Protein AF-A0A4S3LD98-F1 (afdb_monomer_lite)

Structure (mmCIF, N/CA/C/O backbone):
data_AF-A0A4S3LD98-F1
#
_entry.id   AF-A0A4S3LD98-F1
#
loop_
_atom_site.group_PDB
_atom_site.id
_atom_site.type_symbol
_atom_site.label_atom_id
_atom_site.label_alt_id
_atom_site.label_comp_id
_atom_site.label_asym_id
_atom_site.label_entity_id
_atom_site.label_seq_id
_atom_site.pdbx_PDB_ins_code
_atom_site.Cartn_x
_atom_site.Cartn_y
_atom_site.Cartn_z
_atom_site.occupancy
_atom_site.B_iso_or_equiv
_atom_site.auth_seq_id
_atom_site.auth_comp_id
_atom_site.auth_asym_id
_atom_site.auth_atom_id
_atom_site.pdbx_PDB_model_num
ATOM 1 N N . GLY A 1 1 ? -4.530 3.570 10.941 1.00 90.25 1 GLY A N 1
ATOM 2 C CA . GLY A 1 1 ? -4.793 5.016 10.978 1.00 90.25 1 GLY A CA 1
ATOM 3 C C . GLY A 1 1 ? -6.114 5.319 10.323 1.00 90.25 1 GLY A C 1
ATOM 4 O O . GLY A 1 1 ? -7.082 5.523 11.035 1.00 90.25 1 GLY A O 1
ATOM 5 N N . TYR A 1 2 ? -6.161 5.293 8.990 1.00 95.19 2 TYR A N 1
ATOM 6 C CA . TYR A 1 2 ? -7.344 5.685 8.207 1.00 95.19 2 TYR A CA 1
ATOM 7 C C . TYR A 1 2 ? -8.435 4.619 8.085 1.00 95.19 2 TYR A C 1
ATOM 9 O O . TYR A 1 2 ? -9.597 4.961 7.889 1.00 95.19 2 TYR A O 1
ATOM 17 N N . ILE A 1 3 ? -8.053 3.346 8.164 1.00 96.31 3 ILE A N 1
ATOM 18 C CA . ILE A 1 3 ? -8.939 2.179 8.166 1.00 96.31 3 ILE A CA 1
ATOM 19 C C . ILE A 1 3 ? -8.470 1.190 9.237 1.00 96.31 3 ILE A C 1
ATOM 21 O O . ILE A 1 3 ? -7.308 1.238 9.666 1.00 96.31 3 ILE A O 1
ATOM 25 N N . THR A 1 4 ? -9.391 0.337 9.680 1.00 96.69 4 THR A N 1
ATOM 26 C CA . THR A 1 4 ? -9.155 -0.715 10.684 1.00 96.69 4 THR A CA 1
ATOM 27 C C . THR A 1 4 ? -8.340 -1.866 10.099 1.00 96.69 4 THR A C 1
ATOM 29 O O . THR A 1 4 ? -8.316 -2.051 8.879 1.00 96.69 4 THR A O 1
ATOM 32 N N . GLN A 1 5 ? -7.705 -2.688 10.942 1.00 95.56 5 GLN A N 1
ATOM 33 C CA . GLN A 1 5 ? -7.042 -3.903 10.443 1.00 95.56 5 GLN A CA 1
ATOM 34 C C . GLN A 1 5 ? -8.057 -4.823 9.758 1.00 95.56 5 GLN A C 1
ATOM 36 O O . GLN A 1 5 ? -7.774 -5.370 8.697 1.00 95.56 5 GLN A O 1
ATOM 41 N N . GLY A 1 6 ? -9.261 -4.950 10.328 1.00 95.94 6 GLY A N 1
ATOM 42 C CA . GLY A 1 6 ? -10.341 -5.735 9.723 1.00 95.94 6 GLY A CA 1
ATOM 43 C C . GLY A 1 6 ? -10.703 -5.267 8.309 1.00 95.94 6 GLY A C 1
ATOM 44 O O . GLY A 1 6 ? -10.864 -6.092 7.414 1.00 95.94 6 GLY A O 1
ATOM 45 N N . GLU A 1 7 ? -10.774 -3.953 8.086 1.00 97.00 7 GLU A N 1
ATOM 46 C CA . GLU A 1 7 ? -11.056 -3.387 6.764 1.00 97.00 7 GLU A CA 1
ATOM 47 C C . GLU A 1 7 ? -9.901 -3.595 5.775 1.00 97.00 7 GLU A C 1
ATOM 49 O O . GLU A 1 7 ? -10.157 -3.886 4.607 1.00 97.00 7 GLU A O 1
ATOM 54 N N . VAL A 1 8 ? -8.641 -3.514 6.225 1.00 97.75 8 VAL A N 1
ATOM 55 C CA . VAL A 1 8 ? -7.484 -3.866 5.381 1.00 97.75 8 VAL A CA 1
ATOM 56 C C . VAL A 1 8 ? -7.563 -5.326 4.952 1.00 97.75 8 VAL A C 1
ATOM 58 O O . VAL A 1 8 ? -7.474 -5.605 3.762 1.00 97.75 8 VAL A O 1
ATOM 61 N N . LEU A 1 9 ? -7.775 -6.253 5.892 1.00 98.38 9 LEU A N 1
ATOM 62 C CA . LEU A 1 9 ? -7.865 -7.682 5.583 1.00 98.38 9 LEU A CA 1
ATOM 63 C C . LEU A 1 9 ? -8.992 -7.966 4.581 1.00 98.38 9 LEU A C 1
ATOM 65 O O . LEU A 1 9 ? -8.778 -8.699 3.617 1.00 98.38 9 LEU A O 1
ATOM 69 N N . LEU A 1 10 ? -10.159 -7.338 4.751 1.00 98.31 10 LEU A N 1
ATOM 70 C CA . LEU A 1 10 ? -11.283 -7.475 3.824 1.00 98.31 10 LEU A CA 1
ATOM 71 C C . LEU A 1 10 ? -10.948 -6.949 2.421 1.00 98.31 10 LEU A C 1
ATOM 73 O O . LEU A 1 10 ? -11.131 -7.669 1.441 1.00 98.31 10 LEU A O 1
ATOM 77 N N . ARG A 1 11 ? -10.447 -5.711 2.314 1.00 98.44 11 ARG A N 1
ATOM 78 C CA . ARG A 1 11 ? -10.126 -5.084 1.020 1.00 98.44 11 ARG A CA 1
ATOM 79 C C . ARG A 1 11 ? -9.014 -5.840 0.290 1.00 98.44 11 ARG A C 1
ATOM 81 O O . ARG A 1 11 ? -9.109 -6.046 -0.920 1.00 98.44 11 ARG A O 1
ATOM 88 N N . THR A 1 12 ? -7.988 -6.288 1.014 1.00 98.56 12 THR A N 1
ATOM 89 C CA . THR A 1 12 ? -6.903 -7.101 0.451 1.00 98.56 12 THR A CA 1
ATOM 90 C C . THR A 1 12 ? -7.433 -8.442 -0.042 1.00 98.56 12 THR A C 1
ATOM 92 O O . THR A 1 12 ? -7.143 -8.803 -1.177 1.00 98.56 12 THR A O 1
ATOM 95 N N . SER A 1 13 ? -8.276 -9.130 0.738 1.00 98.62 13 SER A N 1
ATOM 96 C CA . SER A 1 13 ? -8.907 -10.391 0.307 1.00 98.62 13 SER A CA 1
ATOM 97 C C . SER A 1 13 ? -9.686 -10.206 -0.997 1.00 98.62 13 SER A C 1
ATOM 99 O O . SER A 1 13 ? -9.439 -10.911 -1.965 1.00 98.62 13 SER A O 1
ATOM 101 N N . GLN A 1 14 ? -10.544 -9.184 -1.073 1.00 98.38 14 GLN A N 1
ATOM 102 C CA . GLN A 1 14 ? -11.332 -8.881 -2.277 1.00 98.38 14 GLN A CA 1
ATOM 103 C C . GLN A 1 14 ? -10.463 -8.536 -3.496 1.00 98.38 14 GLN A C 1
ATOM 105 O O . GLN A 1 14 ? -10.807 -8.865 -4.635 1.00 98.38 14 GLN A O 1
ATOM 110 N N . THR A 1 15 ? -9.332 -7.866 -3.262 1.00 97.75 15 THR A N 1
ATOM 111 C CA . THR A 1 15 ? -8.362 -7.546 -4.314 1.00 97.75 15 THR A CA 1
ATOM 112 C C . THR A 1 15 ? -7.714 -8.822 -4.837 1.00 97.75 15 THR A C 1
ATOM 114 O O . THR A 1 15 ? -7.727 -9.059 -6.043 1.00 97.75 15 THR A O 1
ATOM 117 N N . LEU A 1 16 ? -7.217 -9.680 -3.943 1.00 98.44 16 LEU A N 1
ATOM 118 C CA . LEU A 1 16 ? -6.620 -10.957 -4.323 1.00 98.44 16 LEU A CA 1
ATOM 119 C C . LEU A 1 16 ? -7.643 -11.887 -4.992 1.00 98.44 16 LEU A C 1
ATOM 121 O O . LEU A 1 16 ? -7.298 -12.553 -5.956 1.00 98.44 16 LEU A O 1
ATOM 125 N N . ASP A 1 17 ? -8.915 -11.873 -4.577 1.00 98.25 17 ASP A N 1
ATOM 126 C CA . ASP A 1 17 ? -9.979 -12.669 -5.214 1.00 98.25 17 ASP A CA 1
ATOM 127 C C . ASP A 1 17 ? -10.217 -12.260 -6.673 1.00 98.25 17 ASP A C 1
ATOM 129 O O . ASP A 1 17 ? -10.725 -13.045 -7.477 1.00 98.25 17 ASP A O 1
ATOM 133 N N . THR A 1 18 ? -9.912 -11.006 -7.007 1.00 97.25 18 THR A N 1
ATOM 134 C CA . THR A 1 18 ? -9.951 -10.512 -8.384 1.00 97.25 18 THR A CA 1
ATOM 135 C C . THR A 1 18 ? -8.686 -10.920 -9.123 1.00 97.25 18 THR A C 1
ATOM 137 O O . THR A 1 18 ? -8.788 -11.444 -10.228 1.00 97.25 18 THR A O 1
ATOM 140 N N . LEU A 1 19 ? -7.515 -10.746 -8.502 1.00 97.00 19 LEU A N 1
ATOM 141 C CA . LEU A 1 19 ? -6.235 -11.141 -9.086 1.00 97.00 19 LEU A CA 1
ATOM 142 C C . LEU A 1 19 ? -6.201 -12.632 -9.422 1.00 97.00 19 LEU A C 1
ATOM 144 O O . LEU A 1 19 ? -5.835 -12.974 -10.535 1.00 97.00 19 LEU A O 1
ATOM 148 N N . ASP A 1 20 ? -6.686 -13.508 -8.543 1.00 97.00 20 ASP A N 1
ATOM 149 C CA . ASP A 1 20 ? -6.739 -14.961 -8.768 1.00 97.00 20 ASP A CA 1
ATOM 150 C C . ASP A 1 20 ? -7.522 -15.359 -10.033 1.00 97.00 20 ASP A C 1
ATOM 152 O O . ASP A 1 20 ? -7.337 -16.455 -10.562 1.00 97.00 20 ASP A O 1
ATOM 156 N N . LYS A 1 21 ? -8.411 -14.484 -10.521 1.00 97.44 21 LYS A N 1
ATOM 157 C CA . LYS A 1 21 ? -9.221 -14.707 -11.728 1.00 97.44 21 LYS A CA 1
ATOM 158 C C . LYS A 1 21 ? -8.572 -14.161 -12.996 1.00 97.44 21 LYS A C 1
ATOM 160 O O . LYS A 1 21 ? -9.006 -14.535 -14.083 1.00 97.44 21 LYS A O 1
ATOM 165 N N . LEU A 1 22 ? -7.592 -13.265 -12.879 1.00 97.88 22 LEU A N 1
ATOM 166 C CA . LEU A 1 22 ? -6.929 -12.670 -14.036 1.00 97.88 22 LEU A CA 1
ATOM 167 C C . LEU A 1 22 ? -6.041 -13.706 -14.728 1.00 97.88 22 LEU A C 1
ATOM 169 O O . LEU A 1 22 ? -5.362 -14.513 -14.089 1.00 97.88 22 LEU A O 1
ATOM 173 N N . GLU A 1 23 ? -6.014 -13.672 -16.059 1.00 97.62 23 GLU A N 1
ATOM 174 C CA . GLU A 1 23 ? -5.035 -14.444 -16.826 1.00 97.62 23 GLU A CA 1
ATOM 175 C C . GLU A 1 23 ? -3.634 -13.874 -16.577 1.00 97.62 23 GLU A C 1
ATOM 177 O O . GLU A 1 23 ? -3.428 -12.665 -16.679 1.00 97.62 23 GLU A O 1
ATOM 182 N N . HIS A 1 24 ? -2.672 -14.747 -16.280 1.00 97.12 24 HIS A N 1
ATOM 183 C CA . HIS A 1 24 ? -1.272 -14.386 -16.063 1.00 97.12 24 HIS A CA 1
ATOM 184 C C . HIS A 1 24 ? -0.374 -15.056 -17.098 1.00 97.12 24 HIS A C 1
ATOM 186 O O . HIS A 1 24 ? -0.621 -16.185 -17.528 1.00 97.12 24 HIS A O 1
ATOM 192 N N . TYR A 1 25 ? 0.753 -14.421 -17.405 1.00 97.69 25 TYR A N 1
ATOM 193 C CA . TYR A 1 25 ? 1.816 -15.019 -18.205 1.00 97.69 25 TYR A CA 1
ATOM 194 C C . TYR A 1 25 ? 3.074 -15.194 -17.360 1.00 97.69 25 TYR A C 1
ATOM 196 O O . TYR A 1 25 ? 3.741 -14.227 -17.006 1.00 97.69 25 TYR A O 1
ATOM 204 N N . ARG A 1 26 ? 3.418 -16.447 -17.035 1.00 97.31 26 ARG A N 1
ATOM 205 C CA . ARG A 1 26 ? 4.580 -16.782 -16.185 1.00 97.31 26 ARG A CA 1
ATOM 206 C C . ARG A 1 26 ? 4.593 -16.029 -14.840 1.00 97.31 26 ARG A C 1
ATOM 208 O O . ARG A 1 26 ? 5.638 -15.563 -14.391 1.00 97.31 26 ARG A O 1
ATOM 215 N N . GLY A 1 27 ? 3.416 -15.883 -14.234 1.00 97.06 27 GLY A N 1
ATOM 216 C CA . GLY A 1 27 ? 3.205 -15.127 -12.995 1.00 97.06 27 GLY A CA 1
ATOM 217 C C . GLY A 1 27 ? 3.026 -13.617 -13.191 1.00 97.06 27 GLY A C 1
ATOM 218 O O . GLY A 1 27 ? 2.557 -12.953 -12.280 1.00 97.06 27 GLY A O 1
ATOM 219 N N . HIS A 1 28 ? 3.326 -13.061 -14.368 1.00 98.38 28 HIS A N 1
ATOM 220 C CA . HIS A 1 28 ? 3.127 -11.638 -14.641 1.00 98.38 28 HIS A CA 1
ATOM 221 C C . HIS A 1 28 ? 1.672 -11.321 -14.987 1.00 98.38 28 HIS A C 1
ATOM 223 O O . HIS A 1 28 ? 1.028 -12.069 -15.730 1.00 98.38 28 HIS A O 1
ATOM 229 N N . LEU A 1 29 ? 1.203 -10.165 -14.520 1.00 97.75 29 LEU A N 1
ATOM 230 C CA . LEU A 1 29 ? 0.009 -9.519 -15.051 1.00 97.75 29 LEU A CA 1
ATOM 231 C C . LEU A 1 29 ? 0.313 -8.869 -16.405 1.00 97.75 29 LEU A C 1
ATOM 233 O O . LEU A 1 29 ? 1.425 -8.397 -16.656 1.00 97.75 29 LEU A O 1
ATOM 237 N N . TYR A 1 30 ? -0.700 -8.812 -17.263 1.00 98.06 30 TYR A N 1
ATOM 238 C CA . TYR A 1 30 ? -0.694 -7.940 -18.428 1.00 98.06 30 TYR A CA 1
ATOM 239 C C . TYR A 1 30 ? -0.922 -6.488 -18.004 1.00 98.06 30 TYR A C 1
ATOM 241 O O . TYR A 1 30 ? -1.541 -6.212 -16.978 1.00 98.06 30 TYR A O 1
ATOM 249 N N . ASN A 1 31 ? -0.475 -5.541 -18.824 1.00 95.50 31 ASN A N 1
ATOM 250 C CA . ASN A 1 31 ? -0.635 -4.121 -18.518 1.00 95.50 31 ASN A CA 1
ATOM 251 C C . ASN A 1 31 ? -2.104 -3.674 -18.442 1.00 95.50 31 ASN A C 1
ATOM 253 O O . ASN A 1 31 ? -2.405 -2.712 -17.734 1.00 95.50 31 ASN A O 1
ATOM 257 N N . TRP A 1 32 ? -3.020 -4.351 -19.147 1.00 96.31 32 TRP A N 1
ATOM 258 C CA . TRP A 1 32 ? -4.422 -3.940 -19.214 1.00 96.31 32 TRP A CA 1
ATOM 259 C C . TRP A 1 32 ? -5.397 -5.119 -19.264 1.00 96.31 32 TRP A C 1
ATOM 261 O O . TRP A 1 32 ? -5.201 -6.078 -20.011 1.00 96.31 32 TRP A O 1
ATOM 271 N N . TYR A 1 33 ? -6.494 -4.974 -18.521 1.00 97.25 33 TYR A N 1
ATOM 272 C CA . TYR A 1 33 ? -7.633 -5.892 -18.476 1.00 97.25 33 TYR A CA 1
ATOM 273 C C . TYR A 1 33 ? -8.942 -5.094 -18.557 1.00 97.25 33 TYR A C 1
ATOM 275 O O . TYR A 1 33 ? -9.004 -3.957 -18.078 1.00 97.25 33 TYR A O 1
ATOM 283 N N . ASP A 1 34 ? -10.003 -5.677 -19.120 1.00 96.81 34 ASP A N 1
ATOM 284 C CA . ASP A 1 34 ? -11.356 -5.126 -18.967 1.00 96.81 34 ASP A CA 1
ATOM 285 C C . ASP A 1 34 ? -11.809 -5.292 -17.508 1.00 96.81 34 ASP A C 1
ATOM 287 O O . ASP A 1 34 ? -11.779 -6.385 -16.944 1.00 96.81 34 ASP A O 1
ATOM 291 N N . THR A 1 35 ? -12.249 -4.207 -16.872 1.00 94.00 35 THR A N 1
ATOM 292 C CA . THR A 1 35 ? -12.570 -4.197 -15.434 1.00 94.00 35 THR A CA 1
ATOM 293 C C . THR A 1 35 ? -13.861 -4.934 -15.071 1.00 94.00 35 THR A C 1
ATOM 295 O O . THR A 1 35 ? -14.150 -5.102 -13.886 1.00 94.00 35 THR A O 1
ATOM 298 N N . ARG A 1 36 ? -14.656 -5.367 -16.057 1.00 94.62 36 ARG A N 1
ATOM 299 C CA . ARG A 1 36 ? -15.901 -6.121 -15.854 1.00 94.62 36 ARG A CA 1
ATOM 300 C C . ARG A 1 36 ? -15.740 -7.583 -16.237 1.00 94.62 36 ARG A C 1
ATOM 302 O O . ARG A 1 36 ? -16.207 -8.441 -15.494 1.00 94.62 36 ARG A O 1
ATOM 309 N N . THR A 1 37 ? -15.130 -7.864 -17.389 1.00 96.75 37 THR A N 1
ATOM 310 C CA . THR A 1 37 ? -14.945 -9.245 -17.867 1.00 96.75 37 THR A CA 1
ATOM 311 C C . THR A 1 37 ? -13.676 -9.887 -17.325 1.00 96.75 37 THR A C 1
ATOM 313 O O . THR A 1 37 ? -13.600 -11.111 -17.303 1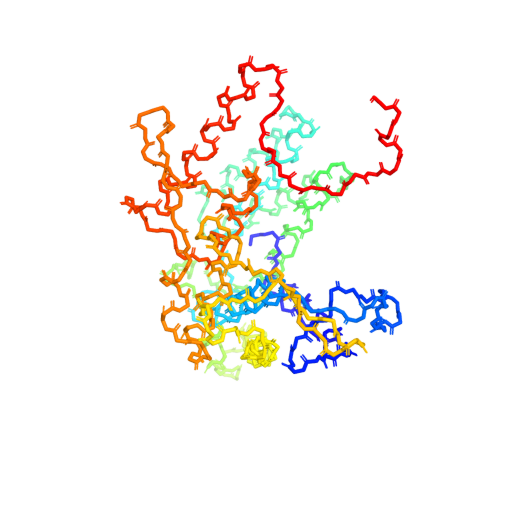.00 96.75 37 THR A O 1
ATOM 316 N N . LEU A 1 38 ? -12.721 -9.081 -16.843 1.00 97.62 38 LEU A N 1
ATOM 317 C CA . LEU A 1 38 ? -11.395 -9.509 -16.387 1.00 97.62 38 LEU A CA 1
ATOM 318 C C . LEU A 1 38 ? -10.524 -10.109 -17.507 1.00 97.62 38 LEU A C 1
ATOM 320 O O . LEU A 1 38 ? -9.479 -10.696 -17.236 1.00 97.62 38 LEU A O 1
ATOM 324 N N . GLU A 1 39 ? -10.928 -9.940 -18.768 1.00 97.88 39 GLU A N 1
ATOM 325 C CA . GLU A 1 39 ? -10.177 -10.422 -19.926 1.00 97.88 39 GLU A CA 1
ATOM 326 C C . GLU A 1 39 ? -9.003 -9.482 -20.250 1.00 97.88 39 GLU A C 1
ATOM 328 O O . GLU A 1 39 ? -9.163 -8.256 -20.179 1.00 97.88 39 GLU A O 1
ATOM 333 N N . PRO A 1 40 ? -7.830 -10.017 -20.640 1.00 97.56 40 PRO A N 1
ATOM 334 C CA . PRO A 1 40 ? -6.714 -9.201 -21.106 1.00 97.56 40 PRO A CA 1
ATOM 335 C C . PRO A 1 40 ? -7.082 -8.376 -22.340 1.00 97.56 40 PRO A C 1
ATOM 337 O O . PRO A 1 40 ? -7.695 -8.883 -23.283 1.00 97.56 40 PRO A O 1
ATOM 340 N N . LEU A 1 41 ? -6.651 -7.115 -22.376 1.00 96.56 41 LEU A N 1
ATOM 341 C CA . LEU A 1 41 ? -6.796 -6.278 -23.567 1.00 96.56 41 LEU A CA 1
ATOM 342 C C . LEU A 1 41 ? -5.618 -6.483 -24.523 1.00 96.56 41 LEU A C 1
ATOM 344 O O . LEU A 1 41 ? -4.481 -6.696 -24.104 1.00 96.56 41 LEU A O 1
ATOM 348 N N . ASN A 1 42 ? -5.894 -6.388 -25.825 1.00 93.62 42 ASN A N 1
ATOM 349 C CA . ASN A 1 42 ? -4.863 -6.484 -26.854 1.00 93.62 42 ASN A CA 1
ATOM 350 C C . ASN A 1 42 ? -4.159 -5.130 -27.080 1.00 93.62 42 ASN A C 1
ATOM 352 O O . ASN A 1 42 ? -4.839 -4.101 -27.135 1.00 93.62 42 ASN A O 1
ATOM 356 N N . PRO A 1 43 ? -2.832 -5.123 -27.312 1.00 93.75 43 PRO A N 1
ATOM 357 C CA . PRO A 1 43 ? -1.944 -6.288 -27.273 1.00 93.75 43 PRO A CA 1
ATOM 358 C C . PRO A 1 43 ? -1.679 -6.761 -25.836 1.00 93.75 43 PRO A C 1
ATOM 360 O O . PRO A 1 43 ? -1.474 -5.942 -24.939 1.00 93.75 43 PRO A O 1
ATOM 363 N N . ARG A 1 44 ? -1.603 -8.082 -25.635 1.00 97.19 44 ARG A N 1
ATOM 364 C CA . ARG A 1 44 ? -1.197 -8.666 -24.351 1.00 97.19 44 ARG A CA 1
ATOM 365 C C . ARG A 1 44 ? 0.276 -8.366 -24.112 1.00 97.19 44 ARG A C 1
ATOM 367 O O . ARG A 1 44 ? 1.164 -8.973 -24.716 1.00 97.19 44 ARG A O 1
ATOM 374 N N . TYR A 1 45 ? 0.530 -7.395 -23.249 1.00 98.00 45 TYR A N 1
ATOM 375 C CA . TYR A 1 45 ? 1.852 -6.827 -23.020 1.00 98.00 45 TYR A CA 1
ATOM 376 C C . TYR A 1 45 ? 2.238 -6.917 -21.546 1.00 98.00 45 TYR A C 1
ATOM 378 O O . TYR A 1 45 ? 1.393 -6.720 -20.676 1.00 98.00 45 TYR A O 1
ATOM 386 N N . ILE A 1 46 ? 3.511 -7.211 -21.287 1.00 98.25 46 ILE A N 1
ATOM 387 C CA . ILE A 1 46 ? 4.101 -7.276 -19.948 1.00 98.25 46 ILE A CA 1
ATOM 388 C C . ILE A 1 46 ? 5.178 -6.208 -19.840 1.00 98.25 46 ILE A C 1
ATOM 390 O O . ILE A 1 46 ? 6.145 -6.237 -20.599 1.00 98.25 46 ILE A O 1
ATOM 394 N N . SER A 1 47 ? 5.048 -5.324 -18.858 1.00 97.75 47 SER A N 1
ATOM 395 C CA . SER A 1 47 ? 6.071 -4.349 -18.481 1.00 97.75 47 SER A CA 1
ATOM 396 C C . SER A 1 47 ? 6.991 -4.893 -17.384 1.00 97.75 47 SER A C 1
ATOM 398 O O . SER A 1 47 ? 6.531 -5.393 -16.350 1.00 97.75 47 SER A O 1
ATOM 400 N N . SER A 1 48 ? 8.308 -4.758 -17.579 1.00 97.81 48 SER A N 1
ATOM 401 C CA . SER A 1 48 ? 9.315 -5.119 -16.568 1.00 97.81 48 SER A CA 1
ATOM 402 C C . SER A 1 48 ? 9.190 -4.269 -15.299 1.00 97.81 48 SER A C 1
ATOM 404 O O . SER A 1 48 ? 9.419 -4.755 -14.187 1.00 97.81 48 SER A O 1
ATOM 406 N N . VAL A 1 49 ? 8.828 -2.996 -15.458 1.00 96.50 49 VAL A N 1
ATOM 407 C CA . VAL A 1 49 ? 8.652 -2.058 -14.347 1.00 96.50 49 VAL A CA 1
ATOM 408 C C . VAL A 1 49 ? 7.369 -2.354 -13.602 1.00 96.50 49 VAL A C 1
ATOM 410 O O . VAL A 1 49 ? 7.426 -2.501 -12.386 1.00 96.50 49 VAL A O 1
ATOM 413 N N . ASP A 1 50 ? 6.243 -2.491 -14.303 1.00 96.75 50 ASP A N 1
ATOM 414 C CA . ASP A 1 50 ? 4.945 -2.685 -13.646 1.00 96.75 50 ASP A CA 1
ATOM 415 C C . ASP A 1 50 ? 4.953 -3.988 -12.849 1.00 96.75 50 ASP A C 1
ATOM 417 O O . ASP A 1 50 ? 4.561 -4.012 -11.684 1.00 96.75 50 ASP A O 1
ATOM 421 N N . SER A 1 51 ? 5.528 -5.044 -13.431 1.00 97.88 51 SER A N 1
ATOM 422 C CA . SER A 1 51 ? 5.706 -6.333 -12.761 1.00 97.88 51 SER A CA 1
ATOM 423 C C . SER A 1 51 ? 6.582 -6.224 -11.513 1.00 97.88 51 SER A C 1
ATOM 425 O O . SER A 1 51 ? 6.227 -6.733 -10.453 1.00 97.88 51 SER A O 1
ATOM 427 N N . GLY A 1 52 ? 7.741 -5.562 -11.610 1.00 97.25 52 GLY A N 1
ATOM 428 C CA . GLY A 1 52 ? 8.648 -5.429 -10.465 1.00 97.25 52 GLY A CA 1
ATOM 429 C C . GLY A 1 52 ? 8.099 -4.516 -9.373 1.00 97.25 52 GLY A C 1
ATOM 430 O O . GLY A 1 52 ? 8.287 -4.790 -8.188 1.00 97.25 52 GLY A O 1
ATOM 431 N N . ASN A 1 53 ? 7.386 -3.463 -9.769 1.00 96.94 53 ASN A N 1
ATOM 432 C CA . ASN A 1 53 ? 6.698 -2.554 -8.869 1.00 96.94 53 ASN A CA 1
ATOM 433 C C . ASN A 1 53 ? 5.595 -3.284 -8.098 1.00 96.94 53 ASN A C 1
ATOM 435 O O . ASN A 1 53 ? 5.556 -3.231 -6.867 1.00 96.94 53 ASN A O 1
ATOM 439 N N . PHE A 1 54 ? 4.760 -4.035 -8.813 1.00 97.62 54 PHE A N 1
ATOM 440 C CA . PHE A 1 54 ? 3.702 -4.836 -8.221 1.00 97.62 54 PHE A CA 1
ATOM 441 C C . PHE A 1 54 ? 4.262 -5.904 -7.272 1.00 97.62 54 PHE A C 1
ATOM 443 O O . PHE A 1 54 ? 3.884 -5.923 -6.102 1.00 97.62 54 PHE A O 1
ATOM 450 N N . ALA A 1 55 ? 5.246 -6.702 -7.705 1.00 97.81 55 ALA A N 1
ATOM 451 C CA . ALA A 1 55 ? 5.893 -7.700 -6.851 1.00 97.81 55 ALA A CA 1
ATOM 452 C C . ALA A 1 55 ? 6.511 -7.078 -5.584 1.00 97.81 55 ALA A C 1
ATOM 454 O O . ALA A 1 55 ? 6.318 -7.595 -4.484 1.00 97.81 55 ALA A O 1
ATOM 455 N N . GLY A 1 56 ? 7.201 -5.937 -5.710 1.00 97.25 56 GLY A N 1
ATOM 456 C CA . GLY A 1 56 ? 7.763 -5.213 -4.568 1.00 97.25 56 GLY A CA 1
ATOM 457 C C . GLY A 1 56 ? 6.702 -4.816 -3.538 1.00 97.25 56 GLY A C 1
ATOM 458 O O . GLY A 1 56 ? 6.869 -5.085 -2.350 1.00 97.25 56 GLY A O 1
ATOM 459 N N . HIS A 1 57 ? 5.580 -4.249 -3.987 1.00 97.94 57 HIS A N 1
ATOM 460 C CA . HIS A 1 57 ? 4.491 -3.838 -3.098 1.00 97.94 57 HIS A CA 1
ATOM 461 C C . HIS A 1 57 ? 3.753 -5.022 -2.461 1.00 97.94 57 HIS A C 1
ATOM 463 O O . HIS A 1 57 ? 3.397 -4.940 -1.285 1.00 97.94 57 HIS A O 1
ATOM 469 N N . LEU A 1 58 ? 3.563 -6.133 -3.183 1.00 98.31 58 LEU A N 1
ATOM 470 C CA . LEU A 1 58 ? 2.984 -7.358 -2.618 1.00 98.31 58 LEU A CA 1
ATOM 471 C C . LEU A 1 58 ? 3.852 -7.916 -1.481 1.00 98.31 58 LEU A C 1
ATOM 473 O O . LEU A 1 58 ? 3.332 -8.247 -0.416 1.00 98.31 58 LEU A O 1
ATOM 477 N N . LEU A 1 59 ? 5.177 -7.948 -1.666 1.00 97.62 59 LEU A N 1
ATOM 478 C CA . LEU A 1 59 ? 6.126 -8.388 -0.637 1.00 97.62 59 LEU A CA 1
ATOM 479 C C . LEU A 1 59 ? 6.140 -7.446 0.578 1.00 97.62 59 LEU A C 1
ATOM 481 O O . LEU A 1 59 ? 6.180 -7.907 1.724 1.00 97.62 59 LEU A O 1
ATOM 485 N N . THR A 1 60 ? 6.066 -6.130 0.354 1.00 97.25 60 THR A N 1
ATOM 486 C CA . THR A 1 60 ? 5.945 -5.140 1.435 1.00 97.25 60 THR A CA 1
ATOM 487 C C . THR A 1 60 ? 4.643 -5.321 2.214 1.00 97.25 60 THR A C 1
ATOM 489 O O . THR A 1 60 ? 4.673 -5.329 3.446 1.00 97.25 60 THR A O 1
ATOM 492 N N . LEU A 1 61 ? 3.513 -5.516 1.527 1.00 98.12 61 LEU A N 1
ATOM 493 C CA . LEU A 1 61 ? 2.222 -5.762 2.170 1.00 98.12 61 LEU A CA 1
ATOM 494 C C . LEU A 1 61 ? 2.239 -7.068 2.972 1.00 98.12 61 LEU A C 1
ATOM 496 O O . LEU A 1 61 ? 1.849 -7.057 4.137 1.00 98.12 61 LEU A O 1
ATOM 500 N N . SER A 1 62 ? 2.752 -8.154 2.388 1.00 98.44 62 SER A N 1
ATOM 501 C CA . SER A 1 62 ? 2.923 -9.459 3.044 1.00 98.44 62 SER A CA 1
ATOM 502 C C . SER A 1 62 ? 3.718 -9.318 4.348 1.00 98.44 62 SER A C 1
ATOM 504 O O . SER A 1 62 ? 3.254 -9.707 5.420 1.00 98.44 62 SER A O 1
ATOM 506 N N . THR A 1 63 ? 4.850 -8.607 4.301 1.00 97.06 63 THR A N 1
ATOM 507 C CA . THR A 1 63 ? 5.669 -8.311 5.489 1.00 97.06 63 THR A CA 1
ATOM 508 C C . THR A 1 63 ? 4.922 -7.448 6.515 1.00 97.06 63 THR A C 1
ATOM 510 O O . THR A 1 63 ? 5.030 -7.675 7.719 1.00 97.06 63 THR A O 1
ATOM 513 N N . GLY A 1 64 ? 4.142 -6.458 6.075 1.00 96.88 64 GLY A N 1
ATOM 514 C CA . GLY A 1 64 ? 3.326 -5.630 6.967 1.00 96.88 64 GLY A CA 1
ATOM 515 C C . GLY A 1 64 ? 2.268 -6.442 7.720 1.00 96.88 64 GLY A C 1
ATOM 516 O O . GLY A 1 64 ? 2.140 -6.305 8.938 1.00 96.88 64 GLY A O 1
ATOM 517 N N . LEU A 1 65 ? 1.563 -7.331 7.013 1.00 98.06 65 LEU A N 1
ATOM 518 C CA . LEU A 1 65 ? 0.594 -8.256 7.603 1.00 98.06 65 LEU A CA 1
ATOM 519 C C . LEU A 1 65 ? 1.271 -9.234 8.576 1.00 98.06 65 LEU A C 1
ATOM 521 O O . LEU A 1 65 ? 0.717 -9.520 9.640 1.00 98.06 65 LEU A O 1
ATOM 525 N N . HIS A 1 66 ? 2.497 -9.672 8.271 1.00 97.81 66 HIS A N 1
ATOM 526 C CA . HIS A 1 66 ? 3.286 -10.519 9.161 1.00 97.81 66 HIS A CA 1
ATOM 527 C C . HIS A 1 66 ? 3.480 -9.899 10.547 1.00 97.81 66 HIS A C 1
ATOM 529 O O . HIS A 1 66 ? 3.249 -10.541 11.577 1.00 97.81 66 HIS A O 1
ATOM 535 N N . LEU A 1 67 ? 3.888 -8.629 10.572 1.00 97.00 67 LEU A N 1
ATOM 536 C CA . LEU A 1 67 ? 4.215 -7.903 11.797 1.00 97.00 67 LEU A CA 1
ATOM 537 C C . LEU A 1 67 ? 2.992 -7.685 12.700 1.00 97.00 67 LEU A C 1
ATOM 539 O O . LEU A 1 67 ? 3.139 -7.627 13.924 1.00 97.00 67 LEU A O 1
ATOM 543 N N . TRP A 1 68 ? 1.779 -7.636 12.142 1.00 96.44 68 TRP A N 1
ATOM 544 C CA . TRP A 1 68 ? 0.544 -7.473 12.922 1.00 96.44 68 TRP A CA 1
ATOM 545 C C . TRP A 1 68 ? 0.260 -8.614 13.894 1.00 96.44 68 TRP A C 1
ATOM 547 O O . TRP A 1 68 ? -0.467 -8.418 14.864 1.00 96.44 68 TRP A O 1
ATOM 557 N N . ARG A 1 69 ? 0.851 -9.797 13.692 1.00 97.75 69 ARG A N 1
ATOM 558 C CA . ARG A 1 69 ? 0.679 -10.926 14.617 1.00 97.75 69 ARG A CA 1
ATOM 559 C C . ARG A 1 69 ? 1.180 -10.620 16.023 1.00 97.75 69 ARG A C 1
ATOM 561 O O . ARG A 1 69 ? 0.594 -11.087 16.999 1.00 97.75 69 ARG A O 1
ATOM 568 N N . VAL A 1 70 ? 2.283 -9.879 16.105 1.00 96.56 70 VAL A N 1
ATOM 569 C CA . VAL A 1 70 ? 3.028 -9.634 17.348 1.00 96.56 70 VAL A CA 1
ATOM 570 C C . VAL A 1 70 ? 2.874 -8.207 17.864 1.00 96.56 70 VAL A C 1
ATOM 572 O O . VAL A 1 70 ? 3.129 -7.963 19.039 1.00 96.56 70 VAL A O 1
ATOM 575 N N . GLN A 1 71 ? 2.425 -7.280 17.019 1.00 94.94 71 GLN A N 1
ATOM 576 C CA . GLN A 1 71 ? 2.015 -5.939 17.434 1.00 94.94 71 GLN A CA 1
ATOM 577 C C . GLN A 1 71 ? 0.670 -5.972 18.182 1.00 94.94 71 GLN A C 1
ATOM 579 O O . GLN A 1 71 ? -0.082 -6.943 18.040 1.00 94.94 71 GLN A O 1
ATOM 584 N N . PRO A 1 72 ? 0.329 -4.916 18.946 1.00 95.19 72 PRO A N 1
ATOM 585 C CA . PRO A 1 72 ? -1.013 -4.748 19.491 1.00 95.19 72 PRO A CA 1
ATOM 586 C C . PRO A 1 72 ? -2.098 -4.955 18.426 1.00 95.19 72 PRO A C 1
ATOM 588 O O . PRO A 1 72 ? -2.008 -4.422 17.318 1.00 95.19 72 PRO A O 1
ATOM 591 N N . ALA A 1 73 ? -3.142 -5.711 18.773 1.00 95.38 73 ALA A N 1
ATOM 592 C CA . ALA A 1 73 ? -4.302 -5.953 17.915 1.00 95.38 73 ALA A CA 1
ATOM 593 C C . ALA A 1 73 ? -5.003 -4.657 17.458 1.00 95.38 73 ALA A C 1
ATOM 595 O O . ALA A 1 73 ? -5.610 -4.634 16.390 1.00 95.38 73 ALA A O 1
ATOM 596 N N . VAL A 1 74 ? -4.888 -3.570 18.230 1.00 94.25 74 VAL A N 1
ATOM 597 C CA . VAL A 1 74 ? -5.227 -2.211 17.784 1.00 94.25 74 VAL A CA 1
ATOM 598 C C . VAL A 1 74 ? -4.060 -1.279 18.087 1.00 94.25 74 VAL A C 1
ATOM 600 O O . VAL A 1 74 ? -3.677 -1.104 19.240 1.00 94.25 74 VAL A O 1
ATOM 603 N N . ASN A 1 75 ? -3.506 -0.648 17.050 1.00 93.06 75 ASN A N 1
ATOM 604 C CA . ASN A 1 75 ? -2.447 0.350 17.195 1.00 93.06 75 ASN A CA 1
ATOM 605 C C . ASN A 1 75 ? -3.072 1.730 17.459 1.00 93.06 75 ASN A C 1
ATOM 607 O O . ASN A 1 75 ? -3.372 2.479 16.523 1.00 93.06 75 ASN A O 1
ATOM 611 N N . LEU A 1 76 ? -3.302 2.037 18.740 1.00 92.38 76 LEU A N 1
ATOM 612 C CA . LEU A 1 76 ? -3.929 3.287 19.174 1.00 92.38 76 LEU A CA 1
ATOM 613 C C . LEU A 1 76 ? -3.148 4.535 18.729 1.00 92.38 76 LEU A C 1
ATOM 615 O O . LEU A 1 76 ? -3.784 5.409 18.140 1.00 92.38 76 LEU A O 1
ATOM 619 N N . PRO A 1 77 ? -1.809 4.626 18.889 1.00 92.62 77 PRO A N 1
ATOM 620 C CA . PRO A 1 77 ? -1.052 5.774 18.389 1.00 92.62 77 PRO A CA 1
ATOM 621 C C . PRO A 1 77 ? -1.275 6.031 16.894 1.00 92.62 77 PRO A C 1
ATOM 623 O O . PRO A 1 77 ? -1.605 7.147 16.500 1.00 92.62 77 PRO A O 1
ATOM 626 N N . GLN A 1 78 ? -1.195 4.992 16.055 1.00 94.38 78 GLN A N 1
ATOM 627 C CA . GLN A 1 78 ? -1.399 5.134 14.611 1.00 94.38 78 GLN A CA 1
ATOM 628 C C . GLN A 1 78 ? -2.848 5.487 14.250 1.00 94.38 78 GLN A C 1
ATOM 630 O O . GLN A 1 78 ? -3.093 6.120 13.217 1.00 94.38 78 GLN A O 1
ATOM 635 N N . TRP A 1 79 ? -3.827 5.033 15.036 1.00 95.31 79 TRP A N 1
ATOM 636 C CA . TRP A 1 79 ? -5.221 5.433 14.861 1.00 95.31 79 TRP A CA 1
ATOM 637 C C . TRP A 1 79 ? -5.411 6.917 15.178 1.00 95.31 79 TRP A C 1
ATOM 639 O O . TRP A 1 79 ? -5.947 7.627 14.329 1.00 95.31 79 TRP A O 1
ATOM 649 N N . LEU A 1 80 ? -4.891 7.393 16.313 1.00 95.94 80 LEU A N 1
ATOM 650 C CA . LEU A 1 80 ? -4.925 8.807 16.688 1.00 95.94 80 LEU A CA 1
ATOM 651 C C . LEU A 1 80 ? -4.242 9.685 15.627 1.00 95.94 80 LEU A C 1
ATOM 653 O O . LEU A 1 80 ? -4.857 10.630 15.144 1.00 95.94 80 LEU A O 1
ATOM 657 N N . THR A 1 81 ? -3.042 9.336 15.156 1.00 96.62 81 THR A N 1
ATOM 658 C CA . THR A 1 81 ? -2.394 10.077 14.054 1.00 96.62 81 THR A CA 1
ATOM 659 C C . THR A 1 81 ? -3.285 10.158 12.812 1.00 96.62 81 THR A C 1
ATOM 661 O O . THR A 1 81 ? -3.438 11.221 12.225 1.00 96.62 81 THR A O 1
ATOM 664 N N . GLY A 1 82 ? -3.942 9.056 12.436 1.00 97.12 82 GLY A N 1
ATOM 665 C CA . GLY A 1 82 ? -4.844 9.070 11.285 1.00 97.12 82 GLY A CA 1
ATOM 666 C C . GLY A 1 82 ? -6.118 9.897 11.496 1.00 97.12 82 GLY A C 1
ATOM 667 O O . GLY A 1 82 ? -6.705 10.357 10.515 1.00 97.12 82 GLY A O 1
ATOM 668 N N . LEU A 1 83 ? -6.600 10.032 12.737 1.00 97.19 83 LEU A N 1
ATOM 669 C CA . LEU A 1 83 ? -7.733 10.901 13.068 1.00 97.19 83 LEU A CA 1
ATOM 670 C C . LEU A 1 83 ? -7.333 12.375 12.950 1.00 97.19 83 LEU A C 1
ATOM 672 O O . LEU A 1 83 ? -8.107 13.152 12.397 1.00 97.19 83 LEU A O 1
ATOM 676 N N . GLU A 1 84 ? -6.124 12.737 13.399 1.00 97.31 84 GLU A N 1
ATOM 677 C CA . GLU A 1 84 ? -5.575 14.092 13.246 1.00 97.31 84 GLU A CA 1
ATOM 678 C C . GLU A 1 84 ? -5.518 14.510 11.777 1.00 97.31 84 GLU A C 1
ATOM 680 O O . GLU A 1 84 ? -6.000 15.586 11.433 1.00 97.31 84 GLU A O 1
ATOM 685 N N . ASP A 1 85 ? -5.003 13.646 10.899 1.00 97.31 85 ASP A N 1
ATOM 686 C CA . ASP A 1 85 ? -4.922 13.942 9.464 1.00 97.31 85 ASP A CA 1
ATOM 687 C C . ASP A 1 85 ? -6.310 14.228 8.867 1.00 97.31 85 ASP A C 1
ATOM 689 O O . ASP A 1 85 ? -6.509 15.196 8.129 1.00 97.31 85 ASP A O 1
ATOM 693 N N . THR A 1 86 ? -7.303 13.399 9.201 1.00 96.62 86 THR A N 1
ATOM 694 C CA . THR A 1 86 ? -8.668 13.551 8.676 1.00 96.62 86 THR A CA 1
ATOM 695 C C . THR A 1 86 ? -9.351 14.790 9.254 1.00 96.62 86 THR A C 1
ATOM 697 O O . THR A 1 86 ? -10.064 15.495 8.534 1.00 96.62 86 THR A O 1
ATOM 700 N N . LEU A 1 87 ? -9.106 15.098 10.531 1.00 96.06 87 LEU A N 1
ATOM 701 C CA . LEU A 1 87 ? -9.570 16.325 11.172 1.00 96.06 87 LEU A CA 1
ATOM 702 C C . LEU A 1 87 ? -8.947 17.560 10.514 1.00 96.06 87 LEU A C 1
ATOM 704 O O . LEU A 1 87 ? -9.673 18.489 10.174 1.00 96.06 87 LEU A O 1
ATOM 708 N N . TYR A 1 88 ? -7.640 17.548 10.254 1.00 95.88 88 TYR A N 1
ATOM 709 C CA . TYR A 1 88 ? -6.938 18.624 9.558 1.00 95.88 88 TYR A CA 1
ATOM 710 C C . TYR A 1 88 ? -7.529 18.889 8.162 1.00 95.88 88 TYR A C 1
ATOM 712 O O . TYR A 1 88 ? -7.789 20.036 7.790 1.00 95.88 88 TYR A O 1
ATOM 720 N N . LEU A 1 89 ? -7.831 17.834 7.397 1.00 94.94 89 LEU A N 1
ATOM 721 C CA . LEU A 1 89 ? -8.507 17.968 6.102 1.00 94.94 89 LEU A CA 1
ATOM 722 C C . LEU A 1 89 ? -9.932 18.530 6.237 1.00 94.94 89 LEU A C 1
ATOM 724 O O . LEU A 1 89 ? -10.349 19.362 5.425 1.00 94.94 89 LEU A O 1
ATOM 728 N N . ALA A 1 90 ? -10.678 18.114 7.264 1.00 93.69 90 ALA A N 1
ATOM 729 C CA . ALA A 1 90 ? -12.006 18.654 7.550 1.00 93.69 90 ALA A CA 1
ATOM 730 C C . ALA A 1 90 ? -11.951 20.144 7.922 1.00 93.69 90 ALA A C 1
ATOM 732 O O . ALA A 1 90 ? -12.780 20.926 7.455 1.00 93.69 90 ALA A O 1
ATOM 733 N N . GLU A 1 91 ? -10.952 20.560 8.696 1.00 93.69 91 GLU A N 1
ATOM 734 C CA . GLU A 1 91 ? -10.728 21.956 9.073 1.00 93.69 91 GLU A CA 1
ATOM 735 C C . GLU A 1 91 ? -10.360 22.840 7.896 1.00 93.69 91 GLU A C 1
ATOM 737 O O . GLU A 1 91 ? -10.947 23.911 7.733 1.00 93.69 91 GLU A O 1
ATOM 742 N N . ASN A 1 92 ? -9.454 22.376 7.037 1.00 92.38 92 ASN A N 1
ATOM 743 C CA . ASN A 1 92 ? -9.098 23.096 5.820 1.00 92.38 92 ASN A CA 1
ATOM 744 C C . ASN A 1 92 ? -10.313 23.312 4.909 1.00 92.38 92 ASN A C 1
ATOM 746 O O . ASN A 1 92 ? -10.383 24.316 4.201 1.00 92.38 92 ASN A O 1
ATOM 750 N N . LYS A 1 93 ? -11.283 22.387 4.928 1.00 91.00 93 LYS A N 1
ATOM 751 C CA . LYS A 1 93 ? -12.493 22.487 4.110 1.00 91.00 93 LYS A CA 1
ATOM 752 C C . LYS A 1 93 ? -13.585 23.365 4.729 1.00 91.00 93 LYS A C 1
ATOM 754 O O . LYS A 1 93 ? -14.209 24.128 3.996 1.00 91.00 93 LYS A O 1
ATOM 759 N N . ASN A 1 94 ? -13.826 23.240 6.034 1.00 88.19 94 ASN A N 1
ATOM 760 C CA . ASN A 1 94 ? -14.973 23.853 6.721 1.00 88.19 94 ASN A CA 1
ATOM 761 C C . ASN A 1 94 ? -14.619 25.142 7.488 1.00 88.19 94 ASN A C 1
ATOM 763 O O . ASN A 1 94 ? -15.507 25.878 7.916 1.00 88.19 94 ASN A O 1
ATOM 767 N N . GLY A 1 95 ? -13.328 25.438 7.649 1.00 87.06 95 GLY A N 1
ATOM 768 C CA . GLY A 1 95 ? -12.820 26.590 8.386 1.00 87.06 95 GLY A CA 1
ATOM 769 C C . GLY A 1 95 ? -12.694 26.341 9.893 1.00 87.06 95 GLY A C 1
ATOM 770 O O . GLY A 1 95 ? -13.534 25.700 10.527 1.00 87.06 95 GLY A O 1
ATOM 771 N N . ALA A 1 96 ? -11.648 26.913 10.496 1.00 83.31 96 ALA A N 1
ATOM 772 C CA . ALA A 1 96 ? -11.285 26.671 11.896 1.00 83.31 96 ALA A CA 1
ATOM 773 C C . ALA A 1 96 ? -12.396 27.033 12.903 1.00 83.31 96 ALA A C 1
ATOM 775 O O . ALA A 1 96 ? -12.605 26.319 13.880 1.00 83.31 96 ALA A O 1
ATOM 776 N N . ALA A 1 97 ? -13.149 28.113 12.661 1.00 84.38 97 ALA A N 1
ATOM 777 C CA . ALA A 1 97 ? -14.205 28.557 13.575 1.00 84.38 97 ALA A CA 1
ATOM 778 C C . ALA A 1 97 ? -15.357 27.545 13.687 1.00 84.38 97 ALA A C 1
ATOM 780 O O . ALA A 1 97 ? -15.862 27.307 14.784 1.00 84.38 97 ALA A O 1
ATOM 781 N N . ALA A 1 98 ? -15.740 26.912 12.572 1.00 84.88 98 ALA A N 1
ATOM 782 C CA . ALA A 1 98 ? -16.776 25.881 12.561 1.00 84.88 98 ALA A CA 1
ATOM 783 C C . ALA A 1 98 ? -16.327 24.614 13.308 1.00 84.88 98 ALA A C 1
ATOM 785 O O . ALA A 1 98 ? -17.152 23.896 13.872 1.00 84.88 98 ALA A O 1
ATOM 786 N N . MET A 1 99 ? -15.014 24.365 13.353 1.00 92.62 99 MET A N 1
ATOM 787 C CA . MET A 1 99 ? -14.416 23.150 13.908 1.00 92.62 99 MET A CA 1
ATOM 788 C C . MET A 1 99 ? -13.869 23.301 15.326 1.00 92.62 99 MET A C 1
ATOM 790 O O . MET A 1 99 ? -13.422 22.315 15.905 1.00 92.62 99 MET A O 1
ATOM 794 N N . ALA A 1 100 ? -13.989 24.482 15.940 1.00 93.44 100 ALA A N 1
ATOM 795 C CA . ALA A 1 100 ? -13.407 24.782 17.249 1.00 93.44 100 ALA A CA 1
ATOM 796 C C . ALA A 1 100 ? -13.783 23.763 18.344 1.00 93.44 100 ALA A C 1
ATOM 798 O O . ALA A 1 100 ? -12.907 23.264 19.044 1.00 93.44 100 ALA A O 1
ATOM 799 N N . LYS A 1 101 ? -15.068 23.389 18.452 1.00 93.62 101 LYS A N 1
ATOM 800 C CA . LYS A 1 101 ? -15.534 22.391 19.440 1.00 93.62 101 LYS A CA 1
ATOM 801 C C . LYS A 1 101 ? -14.975 20.992 19.179 1.00 93.62 101 LYS A C 1
ATOM 803 O O . LYS A 1 101 ? -14.661 20.257 20.110 1.00 93.62 101 LYS A O 1
ATOM 808 N N . LEU A 1 102 ? -14.869 20.616 17.905 1.00 94.50 102 LEU A N 1
ATOM 809 C CA . LEU A 1 102 ? -14.324 19.323 17.505 1.00 94.50 102 LEU A CA 1
ATOM 810 C C . LEU A 1 102 ? -12.820 19.260 17.799 1.00 94.50 102 LEU A C 1
ATOM 812 O O . LEU A 1 102 ? -12.345 18.263 18.336 1.00 94.50 102 LEU A O 1
ATOM 816 N N . ARG A 1 103 ? -12.097 20.353 17.528 1.00 96.06 103 ARG A N 1
ATOM 817 C CA . ARG A 1 103 ? -10.670 20.506 17.827 1.00 96.06 103 ARG A CA 1
ATOM 818 C C . ARG A 1 103 ? -10.381 20.522 19.327 1.00 96.06 103 ARG A C 1
ATOM 820 O O . ARG A 1 103 ? -9.403 19.918 19.762 1.00 96.06 103 ARG A O 1
ATOM 827 N N . GLU A 1 104 ? -11.228 21.165 20.125 1.00 95.75 104 GLU A N 1
ATOM 828 C CA . GLU A 1 104 ? -11.149 21.120 21.590 1.00 95.75 104 GLU A CA 1
ATOM 829 C C . GLU A 1 104 ? -11.277 19.679 22.102 1.00 95.75 104 GLU A C 1
ATOM 831 O O . GLU A 1 104 ? -10.403 19.196 22.823 1.00 95.75 104 GLU A O 1
ATOM 836 N N . SER A 1 105 ? -12.308 18.958 21.650 1.00 95.62 105 SER A N 1
ATOM 837 C CA . SER A 1 105 ? -12.518 17.555 22.021 1.00 95.62 105 SER A CA 1
ATOM 838 C C . SER A 1 105 ? -11.378 16.645 21.546 1.00 95.62 105 SER A C 1
ATOM 840 O O . SER A 1 105 ? -11.000 15.721 22.262 1.00 95.62 105 SER A O 1
ATOM 842 N N . TRP A 1 106 ? -10.797 16.907 20.372 1.00 96.94 106 TRP A N 1
ATOM 843 C CA . TRP A 1 106 ? -9.605 16.202 19.899 1.00 96.94 106 TRP A CA 1
ATOM 844 C C . TRP A 1 106 ? -8.385 16.460 20.786 1.00 96.94 106 TRP A C 1
ATOM 846 O O . TRP A 1 106 ? -7.670 15.528 21.145 1.00 96.94 106 TRP A O 1
ATOM 856 N N . THR A 1 107 ? -8.158 17.716 21.172 1.00 96.56 107 THR A N 1
ATOM 857 C CA . THR A 1 107 ? -7.014 18.098 22.010 1.00 96.56 107 THR A CA 1
ATOM 858 C C . THR A 1 107 ? -7.070 17.351 23.340 1.00 96.56 107 THR A C 1
ATOM 860 O O . THR A 1 107 ? -6.067 16.784 23.769 1.00 96.56 107 THR A O 1
ATOM 863 N N . GLN A 1 108 ? -8.263 17.255 23.933 1.00 96.12 108 GLN A N 1
ATOM 864 C CA . GLN A 1 108 ? -8.508 16.446 25.125 1.00 96.12 108 GLN A CA 1
ATOM 865 C C . GLN A 1 108 ? -8.240 14.954 24.870 1.00 96.12 108 GLN A C 1
ATOM 867 O O . GLN A 1 108 ? -7.494 14.343 25.627 1.00 96.12 108 GLN A O 1
ATOM 872 N N . ALA A 1 109 ? -8.751 14.381 23.773 1.00 94.75 109 ALA A N 1
ATOM 873 C CA . ALA A 1 109 ? -8.507 12.978 23.421 1.00 94.75 109 ALA A CA 1
ATOM 874 C C . ALA A 1 109 ? -7.012 12.654 23.249 1.00 94.75 109 ALA A C 1
ATOM 876 O O . ALA A 1 109 ? -6.547 11.624 23.726 1.00 94.75 109 ALA A O 1
ATOM 877 N N . SER A 1 110 ? -6.262 13.536 22.581 1.00 94.06 110 SER A N 1
ATOM 878 C CA . SER A 1 110 ? -4.836 13.347 22.286 1.00 94.06 110 SER A CA 1
ATOM 879 C C . SER A 1 110 ? -3.929 13.466 23.517 1.00 94.06 110 SER A C 1
ATOM 881 O O . SER A 1 110 ? -2.831 12.912 23.519 1.00 94.06 110 SER A O 1
ATOM 883 N N . ALA A 1 111 ? -4.383 14.178 24.554 1.00 93.62 111 ALA A N 1
ATOM 884 C CA . ALA A 1 111 ? -3.663 14.365 25.812 1.00 93.62 111 ALA A CA 1
ATOM 885 C C . ALA A 1 111 ? -4.109 13.393 26.922 1.00 93.62 111 ALA A C 1
ATOM 887 O O . ALA A 1 111 ? -3.390 13.225 27.909 1.00 93.62 111 ALA A O 1
ATOM 888 N N . ALA A 1 112 ? -5.287 12.783 26.777 1.00 92.25 112 ALA A N 1
ATOM 889 C CA . ALA A 1 112 ? -5.859 11.849 27.737 1.00 92.25 112 ALA A CA 1
ATOM 890 C C . ALA A 1 112 ? -5.087 10.520 27.801 1.00 92.25 112 ALA A C 1
ATOM 892 O O . ALA A 1 112 ? -4.326 10.157 26.902 1.00 92.25 112 ALA A O 1
ATOM 893 N N . GLN A 1 113 ? -5.317 9.765 28.877 1.00 88.00 113 GLN A N 1
ATOM 894 C CA . GLN A 1 113 ? -4.754 8.429 29.073 1.00 88.00 113 GLN A CA 1
ATOM 895 C C . GLN A 1 113 ? -5.851 7.415 29.402 1.00 88.00 113 GLN A C 1
ATOM 897 O O . GLN A 1 113 ? -6.897 7.751 29.956 1.00 88.00 113 GLN A O 1
ATOM 902 N N . GLY A 1 114 ? -5.600 6.152 29.060 1.00 87.38 114 GLY A N 1
ATOM 903 C CA . GLY A 1 114 ? -6.515 5.054 29.355 1.00 87.38 114 GLY A CA 1
ATOM 904 C C . GLY A 1 114 ? -7.908 5.247 28.755 1.00 87.38 114 GLY A C 1
ATOM 905 O O . GLY A 1 114 ? -8.051 5.596 27.583 1.00 87.38 114 GLY A O 1
ATOM 906 N N . GLU A 1 115 ? -8.944 4.998 29.558 1.00 88.56 115 GLU A N 1
ATOM 907 C CA . GLU A 1 115 ? -10.332 5.028 29.086 1.00 88.56 115 GLU A CA 1
ATOM 908 C C . GLU A 1 115 ? -10.822 6.442 28.707 1.00 88.56 115 GLU A C 1
ATOM 910 O O . GLU A 1 115 ? -11.696 6.590 27.846 1.00 88.56 115 GLU A O 1
ATOM 915 N N . GLU A 1 116 ? -10.232 7.492 29.291 1.00 91.69 116 GLU A N 1
ATOM 916 C CA . GLU A 1 116 ? -10.624 8.891 29.064 1.00 91.69 116 GLU A CA 1
ATOM 917 C C . GLU A 1 116 ? -10.488 9.297 27.586 1.00 91.69 116 GLU A C 1
ATOM 919 O O . GLU A 1 116 ? -11.325 10.036 27.062 1.00 91.69 116 GLU A O 1
ATOM 924 N N . ILE A 1 117 ? -9.522 8.712 26.867 1.00 93.56 117 ILE A N 1
ATOM 925 C CA . ILE A 1 117 ? -9.356 8.892 25.417 1.00 93.56 117 ILE A CA 1
ATOM 926 C C . ILE A 1 117 ? -10.681 8.607 24.694 1.00 93.56 117 ILE A C 1
ATOM 928 O O . ILE A 1 117 ? -11.156 9.412 23.892 1.00 93.56 117 ILE A O 1
ATOM 932 N N . PHE A 1 118 ? -11.334 7.486 25.009 1.00 94.12 118 PHE A N 1
ATOM 933 C CA . PHE A 1 118 ? -12.550 7.049 24.318 1.00 94.12 118 PHE A CA 1
ATOM 934 C C . PHE A 1 118 ? -13.776 7.876 24.692 1.00 94.12 118 PHE A C 1
ATOM 936 O O . PHE A 1 118 ? -14.708 7.969 23.891 1.00 94.12 118 PHE A O 1
ATOM 943 N N . VAL A 1 119 ? -13.786 8.503 25.871 1.00 94.94 119 VAL A N 1
ATOM 944 C CA . VAL A 1 119 ? -14.825 9.472 26.245 1.00 94.94 119 VAL A CA 1
ATOM 945 C C . VAL A 1 119 ? -14.782 10.657 25.284 1.00 94.94 119 VAL A C 1
ATOM 947 O O . VAL A 1 119 ? -15.801 10.995 24.676 1.00 94.94 119 VAL A O 1
ATOM 950 N N . HIS A 1 120 ? -13.595 11.225 25.064 1.00 96.75 120 HIS A N 1
ATOM 951 C CA . HIS A 1 120 ? -13.421 12.349 24.149 1.00 96.75 120 HIS A CA 1
ATOM 952 C C . HIS A 1 120 ? -13.634 11.957 22.682 1.00 96.75 120 HIS A C 1
ATOM 954 O O . HIS A 1 120 ? -14.281 12.702 21.951 1.00 96.75 120 HIS A O 1
ATOM 960 N N . LEU A 1 121 ? -13.200 10.769 22.244 1.00 97.00 121 LEU A N 1
ATOM 961 C CA . LEU A 1 121 ? -13.476 10.290 20.880 1.00 97.00 121 LEU A CA 1
ATOM 962 C C . LEU A 1 121 ? -14.981 10.094 20.619 1.00 97.00 121 LEU A C 1
ATOM 964 O O . LEU A 1 121 ? -15.479 10.443 19.547 1.00 97.00 121 LEU A O 1
ATOM 968 N N . ARG A 1 122 ? -15.743 9.589 21.599 1.00 97.12 122 ARG A N 1
ATOM 969 C CA . ARG A 1 122 ? -17.212 9.500 21.496 1.00 97.12 122 ARG A CA 1
ATOM 970 C C . ARG A 1 122 ? -17.862 10.884 21.474 1.00 97.12 122 ARG A C 1
ATOM 972 O O . ARG A 1 122 ? -18.811 11.089 20.719 1.00 97.12 122 ARG A O 1
ATOM 979 N N . ALA A 1 123 ? -17.347 11.837 22.253 1.00 96.56 123 ALA A N 1
ATOM 980 C CA . ALA A 1 123 ? -17.813 13.222 22.221 1.00 96.56 123 ALA A CA 1
ATOM 981 C C . ALA A 1 123 ? -17.568 13.867 20.845 1.00 96.56 123 ALA A C 1
ATOM 983 O O . ALA A 1 123 ? -18.491 14.450 20.273 1.00 96.56 123 ALA A O 1
ATOM 984 N N . MET A 1 124 ? -16.380 13.671 20.258 1.00 96.50 124 MET A N 1
ATOM 985 C CA . MET A 1 124 ? -16.087 14.080 18.879 1.00 96.50 124 MET A CA 1
ATOM 986 C C . MET A 1 124 ? -17.093 13.485 17.899 1.00 96.50 124 MET A C 1
ATOM 988 O O . MET A 1 124 ? -17.677 14.208 17.093 1.00 96.50 124 MET A O 1
ATOM 992 N N . ARG A 1 125 ? -17.342 12.174 17.993 1.00 96.75 125 ARG A N 1
ATOM 993 C CA . ARG A 1 125 ? -18.281 11.481 17.109 1.00 96.75 125 ARG A CA 1
ATOM 994 C C . ARG A 1 125 ? -19.702 12.044 17.206 1.00 96.75 125 ARG A C 1
ATOM 996 O O . ARG A 1 125 ? -20.363 12.188 16.176 1.00 96.75 125 ARG A O 1
ATOM 1003 N N . ALA A 1 126 ? -20.152 12.387 18.414 1.00 95.81 126 ALA A N 1
ATOM 1004 C CA . ALA A 1 126 ? -21.464 12.980 18.662 1.00 95.81 126 ALA A CA 1
ATOM 1005 C C . ALA A 1 126 ? -21.604 14.385 18.052 1.00 95.81 126 ALA A C 1
ATOM 1007 O O . ALA A 1 126 ? -22.660 14.710 17.512 1.00 95.81 126 ALA A O 1
ATOM 1008 N N . LEU A 1 127 ? -20.540 15.199 18.067 1.00 94.56 127 LEU A N 1
ATOM 1009 C CA . LEU A 1 127 ? -20.536 16.533 17.447 1.00 94.56 127 LEU A CA 1
ATOM 1010 C C . LEU A 1 127 ? -20.750 16.490 15.928 1.00 94.56 127 LEU A C 1
ATOM 1012 O O . LEU A 1 127 ? -21.255 17.452 15.354 1.00 94.56 127 LEU A O 1
ATOM 1016 N N . ILE A 1 128 ? -20.387 15.380 15.283 1.00 94.56 128 ILE A N 1
ATOM 1017 C CA . ILE A 1 128 ? -20.466 15.198 13.826 1.00 94.56 128 ILE A CA 1
ATOM 1018 C C . ILE A 1 128 ? -21.506 14.142 13.422 1.00 94.56 128 ILE A C 1
ATOM 1020 O O . ILE A 1 128 ? -21.463 13.627 12.308 1.00 94.56 128 ILE A O 1
ATOM 1024 N N . ALA A 1 129 ? -22.453 13.820 14.315 1.00 87.69 129 ALA A N 1
ATOM 1025 C CA . ALA A 1 129 ? -23.459 12.766 14.144 1.00 87.69 129 ALA A CA 1
ATOM 1026 C C . ALA A 1 129 ? -24.183 12.800 12.788 1.00 87.69 129 ALA A C 1
ATOM 1028 O O . ALA A 1 129 ? -24.366 11.756 12.166 1.00 87.69 129 ALA A O 1
ATOM 1029 N N . THR A 1 130 ? -24.565 13.996 12.340 1.00 86.12 130 THR A N 1
ATOM 1030 C CA . THR A 1 130 ? -25.428 14.227 11.174 1.00 86.12 130 THR A CA 1
ATOM 1031 C C . THR A 1 130 ? -24.745 15.015 10.056 1.00 86.12 130 THR A C 1
ATOM 1033 O O . THR A 1 130 ? -25.423 15.474 9.139 1.00 86.12 130 THR A O 1
ATOM 1036 N N . SER A 1 131 ? -23.426 15.221 10.127 1.00 85.00 131 SER A N 1
ATOM 1037 C CA . SER A 1 131 ? -22.732 16.030 9.124 1.00 85.00 131 SER A CA 1
ATOM 1038 C C . SER A 1 131 ? -22.533 15.258 7.822 1.00 85.00 131 SER A C 1
ATOM 1040 O O . SER A 1 131 ? -22.069 14.121 7.831 1.00 85.00 131 SER A O 1
ATOM 1042 N N . SER A 1 132 ? -22.841 15.909 6.700 1.00 85.56 132 SER A N 1
ATOM 1043 C CA . SER A 1 132 ? -22.564 15.431 5.341 1.00 85.56 132 SER A CA 1
ATOM 1044 C C . SER A 1 132 ? -21.492 16.269 4.631 1.00 85.56 132 SER A C 1
ATOM 1046 O O . SER A 1 132 ? -21.335 16.170 3.417 1.00 85.56 132 SER A O 1
ATOM 1048 N N . GLU A 1 133 ? -20.785 17.139 5.359 1.00 84.81 133 GLU A N 1
ATOM 1049 C CA . GLU A 1 133 ? -19.909 18.155 4.770 1.00 84.81 133 GLU A CA 1
ATOM 1050 C C . GLU A 1 133 ? -18.435 17.739 4.741 1.00 84.81 133 GLU A C 1
ATOM 1052 O O . GLU A 1 133 ? -17.818 17.432 5.767 1.00 84.81 133 GLU A O 1
ATOM 1057 N N . GLY A 1 134 ? -17.836 17.804 3.550 1.00 87.50 134 GLY A N 1
ATOM 1058 C CA . GLY A 1 134 ? -16.397 17.627 3.364 1.00 87.50 134 GLY A CA 1
ATOM 1059 C C . GLY A 1 134 ? -15.888 16.289 3.904 1.00 87.50 134 GLY A C 1
ATOM 1060 O O . GLY A 1 134 ? -16.396 15.232 3.542 1.00 87.50 134 GLY A O 1
ATOM 1061 N N . TYR A 1 135 ? -14.875 16.345 4.771 1.00 93.75 135 TYR A N 1
ATOM 1062 C CA . TYR A 1 135 ? -14.250 15.168 5.386 1.00 93.75 135 TYR A CA 1
ATOM 1063 C C . TYR A 1 135 ? -14.911 14.726 6.704 1.00 93.75 135 TYR A C 1
ATOM 1065 O O . TYR A 1 135 ? -14.476 13.743 7.299 1.00 93.75 135 TYR A O 1
ATOM 1073 N N . LEU A 1 136 ? -15.973 15.397 7.168 1.00 94.31 136 LEU A N 1
ATOM 1074 C CA . LEU A 1 136 ? -16.653 15.036 8.420 1.00 94.31 136 LEU A CA 1
ATOM 1075 C C . LEU A 1 136 ? -17.333 13.657 8.381 1.00 94.31 136 LEU A C 1
ATOM 1077 O O . LEU A 1 136 ? -17.183 12.928 9.363 1.00 94.31 136 LEU A O 1
ATOM 1081 N N . PRO A 1 137 ? -17.989 13.231 7.280 1.00 94.75 137 PRO A N 1
ATOM 1082 C CA . PRO A 1 137 ? -18.471 11.854 7.158 1.00 94.75 137 PRO A CA 1
ATOM 1083 C C . PRO A 1 137 ? -17.337 10.838 7.288 1.00 94.75 137 PRO A C 1
ATOM 1085 O O . PRO A 1 137 ? -17.473 9.833 7.979 1.00 94.75 137 PRO A O 1
ATOM 1088 N N . ARG A 1 138 ? -16.176 11.137 6.691 1.00 95.06 138 ARG A N 1
ATOM 1089 C CA . ARG A 1 138 ? -15.018 10.246 6.754 1.00 95.06 138 ARG A CA 1
ATOM 1090 C C . ARG A 1 138 ? -14.439 10.151 8.164 1.00 95.06 138 ARG A C 1
ATOM 1092 O O . ARG A 1 138 ? -14.102 9.058 8.609 1.00 95.06 138 ARG A O 1
ATOM 1099 N N . LEU A 1 139 ? -14.358 11.275 8.874 1.00 96.62 139 LEU A N 1
ATOM 1100 C CA . LEU A 1 139 ? -13.943 11.303 10.276 1.00 96.62 139 LEU A CA 1
ATOM 1101 C C . LEU A 1 139 ? -14.919 10.514 11.162 1.00 96.62 139 LEU A C 1
ATOM 1103 O O . LEU A 1 139 ? -14.490 9.770 12.041 1.00 96.62 139 LEU A O 1
ATOM 1107 N N . ALA A 1 140 ? -16.225 10.639 10.911 1.00 96.44 140 ALA A N 1
ATOM 1108 C CA . ALA A 1 140 ? -17.258 9.885 11.612 1.00 96.44 140 ALA A CA 1
ATOM 1109 C C . ALA A 1 140 ? -17.108 8.369 11.406 1.00 96.44 140 ALA A C 1
ATOM 1111 O O . ALA A 1 140 ? -17.078 7.630 12.387 1.00 96.44 140 ALA A O 1
ATOM 1112 N N . GLU A 1 141 ? -16.933 7.917 10.160 1.00 95.88 141 GLU A N 1
ATOM 1113 C CA . GLU A 1 141 ? -16.665 6.509 9.834 1.00 95.88 141 GLU A CA 1
ATOM 1114 C C . GLU A 1 141 ? -15.403 5.987 10.529 1.00 95.88 141 GLU A C 1
ATOM 1116 O O . GLU A 1 141 ? -15.400 4.889 11.083 1.00 95.88 141 GLU A O 1
ATOM 1121 N N . GLN A 1 142 ? -14.327 6.776 10.522 1.00 96.75 142 GLN A N 1
ATOM 1122 C CA . GLN A 1 142 ? -13.055 6.403 11.135 1.00 96.75 142 GLN A CA 1
ATOM 1123 C C . GLN A 1 142 ? -13.160 6.283 12.663 1.00 96.75 142 GLN A C 1
ATOM 1125 O O . GLN A 1 142 ? -12.568 5.373 13.250 1.00 96.75 142 GLN A O 1
ATOM 1130 N N . LEU A 1 143 ? -13.917 7.178 13.308 1.00 97.50 143 LEU A N 1
ATOM 1131 C CA . LEU A 1 143 ? -14.227 7.105 14.737 1.00 97.50 143 LEU A CA 1
ATOM 1132 C C . LEU A 1 143 ? -15.073 5.868 15.050 1.00 97.50 143 LEU A C 1
ATOM 1134 O O . LEU A 1 143 ? -14.711 5.109 15.944 1.00 97.50 143 LEU A O 1
ATOM 1138 N N . ASP A 1 144 ? -16.154 5.633 14.302 1.00 97.31 144 ASP A N 1
ATOM 1139 C CA . ASP A 1 144 ? -17.049 4.488 14.511 1.00 97.31 144 ASP A CA 1
ATOM 1140 C C . ASP A 1 144 ? -16.303 3.159 14.348 1.00 97.31 144 ASP A C 1
ATOM 1142 O O . ASP A 1 144 ? -16.376 2.286 15.218 1.00 97.31 144 ASP A O 1
ATOM 1146 N N . ALA A 1 145 ? -15.537 3.021 13.264 1.00 97.12 145 ALA A N 1
ATOM 1147 C CA . ALA A 1 145 ? -14.790 1.808 12.966 1.00 97.12 145 ALA A CA 1
ATOM 1148 C C . ALA A 1 145 ? -13.709 1.533 14.022 1.00 97.12 145 ALA A C 1
ATOM 1150 O O . ALA A 1 145 ? -13.603 0.408 14.514 1.00 97.12 145 ALA A O 1
ATOM 1151 N N . GLY A 1 146 ? -12.941 2.552 14.419 1.00 97.00 146 GLY A N 1
ATOM 1152 C CA . GLY A 1 146 ? -11.898 2.390 15.430 1.00 97.00 146 GLY A CA 1
ATOM 1153 C C . GLY A 1 146 ? -12.448 2.149 16.840 1.00 97.00 146 GLY A C 1
ATOM 1154 O O . GLY A 1 146 ? -11.927 1.295 17.555 1.00 97.00 146 GLY A O 1
ATOM 1155 N N . LEU A 1 147 ? -13.545 2.812 17.234 1.00 97.12 147 LEU A N 1
ATOM 1156 C CA . LEU A 1 147 ? -14.214 2.570 18.521 1.00 97.12 147 LEU A CA 1
ATOM 1157 C C . LEU A 1 147 ? -14.781 1.147 18.598 1.00 97.12 147 LEU A C 1
ATOM 1159 O O . LEU A 1 147 ? -14.660 0.485 19.634 1.00 97.12 147 LEU A O 1
ATOM 1163 N N . ALA A 1 148 ? -15.379 0.663 17.507 1.00 96.88 148 ALA A N 1
ATOM 1164 C CA . ALA A 1 148 ? -15.876 -0.704 17.413 1.00 96.88 148 ALA A CA 1
ATOM 1165 C C . ALA A 1 148 ? -14.734 -1.730 17.471 1.00 96.88 148 ALA A C 1
ATOM 1167 O O . ALA A 1 148 ? -14.847 -2.732 18.181 1.00 96.88 148 ALA A O 1
ATOM 1168 N N . GLU A 1 149 ? -13.629 -1.478 16.763 1.00 96.06 149 GLU A N 1
ATOM 1169 C CA . GLU A 1 149 ? -12.452 -2.348 16.769 1.00 96.06 149 GLU A CA 1
ATOM 1170 C C . GLU A 1 149 ? -11.797 -2.397 18.156 1.00 96.06 149 GLU A C 1
ATOM 1172 O O . GLU A 1 149 ? -11.553 -3.486 18.678 1.00 96.06 149 GLU A O 1
ATOM 1177 N N . TRP A 1 150 ? -11.617 -1.243 18.807 1.00 95.19 150 TRP A N 1
ATOM 1178 C CA . TRP A 1 150 ? -11.128 -1.163 20.183 1.00 95.19 150 TRP A CA 1
ATOM 1179 C C . TRP A 1 150 ? -12.012 -1.958 21.144 1.00 95.19 150 TRP A C 1
ATOM 1181 O O . TRP A 1 150 ? -11.525 -2.813 21.879 1.00 95.19 150 TRP A O 1
ATOM 1191 N N . SER A 1 151 ? -13.327 -1.726 21.115 1.00 94.88 151 SER A N 1
ATOM 1192 C CA . SER A 1 151 ? -14.271 -2.434 21.986 1.00 94.88 151 SER A CA 1
ATOM 1193 C C . SER A 1 151 ? -14.224 -3.950 21.775 1.00 94.88 151 SER A C 1
ATOM 1195 O O . SER A 1 151 ? -14.299 -4.709 22.741 1.00 94.88 151 SER A O 1
ATOM 1197 N N . ALA A 1 152 ? -14.050 -4.403 20.531 1.00 95.88 152 ALA A N 1
ATOM 1198 C CA . ALA A 1 152 ? -14.001 -5.819 20.199 1.00 95.88 152 ALA A CA 1
ATOM 1199 C C . ALA A 1 152 ? -12.741 -6.530 20.723 1.00 95.88 152 ALA A C 1
ATOM 1201 O O . ALA A 1 152 ? -12.841 -7.686 21.139 1.00 95.88 152 ALA A O 1
ATOM 1202 N N . PHE A 1 153 ? -11.583 -5.860 20.716 1.00 95.62 153 PHE A N 1
ATOM 1203 C CA . PHE A 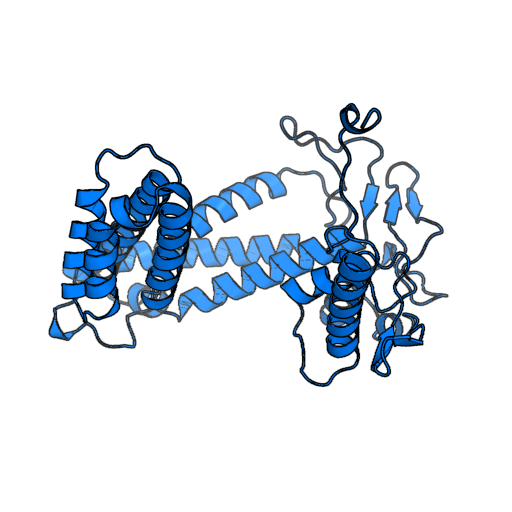1 153 ? -10.314 -6.441 21.173 1.00 95.62 153 PHE A CA 1
ATOM 1204 C C . PHE A 1 153 ? -9.996 -6.177 22.635 1.00 95.62 153 PHE A C 1
ATOM 1206 O O . PHE A 1 153 ? -9.395 -7.037 23.272 1.00 95.62 153 PHE A O 1
ATOM 1213 N N . TYR A 1 154 ? -10.387 -5.018 23.156 1.00 94.25 154 TYR A N 1
ATOM 1214 C CA . TYR A 1 154 ? -9.897 -4.475 24.422 1.00 94.25 154 TYR A CA 1
ATOM 1215 C C . TYR A 1 154 ? -11.005 -3.975 25.350 1.00 94.25 154 TYR A C 1
ATOM 1217 O O . TYR A 1 154 ? -10.711 -3.478 26.430 1.00 94.25 154 TYR A O 1
ATOM 1225 N N . GLY A 1 155 ? -12.284 -4.162 25.005 1.00 91.38 155 GLY A N 1
ATOM 1226 C CA . GLY A 1 155 ? -13.406 -3.791 25.881 1.00 91.38 155 GLY A CA 1
ATOM 1227 C C . GLY A 1 155 ? -13.464 -4.551 27.216 1.00 91.38 155 GLY A C 1
ATOM 1228 O O . GLY A 1 155 ? -14.265 -4.201 28.073 1.00 91.38 155 GLY A O 1
ATOM 1229 N N . TRP A 1 156 ? -12.639 -5.587 27.389 1.00 90.56 156 TRP A N 1
ATOM 1230 C CA . TRP A 1 156 ? -12.485 -6.346 28.632 1.00 90.56 156 TRP A CA 1
ATOM 1231 C C . TRP A 1 156 ? -11.365 -5.815 29.541 1.00 90.56 156 TRP A C 1
ATOM 1233 O O . TRP A 1 156 ? -11.236 -6.301 30.665 1.00 90.56 156 TRP A O 1
ATOM 1243 N N . LEU A 1 157 ? -10.538 -4.868 29.075 1.00 89.38 157 LEU A N 1
ATOM 1244 C CA . LEU A 1 157 ? -9.467 -4.282 29.882 1.00 89.38 157 LEU A CA 1
ATOM 1245 C C . LEU A 1 157 ? -10.055 -3.435 31.014 1.00 89.38 157 LEU A C 1
ATOM 1247 O O . LEU A 1 157 ? -10.965 -2.635 30.792 1.00 89.38 157 LEU A O 1
ATOM 1251 N N . SER A 1 158 ? -9.505 -3.583 32.221 1.00 83.94 158 SER A N 1
ATOM 1252 C CA . SER A 1 158 ? -9.804 -2.661 33.317 1.00 83.94 158 SER A CA 1
ATOM 1253 C C . SER A 1 158 ? -9.068 -1.329 33.109 1.00 83.94 158 SER A C 1
ATOM 1255 O O . SER A 1 158 ? -8.045 -1.313 32.419 1.00 83.94 158 SER A O 1
ATOM 1257 N N . PRO A 1 159 ? -9.536 -0.214 33.700 1.00 77.50 159 PRO A N 1
ATOM 1258 C CA . PRO A 1 159 ? -8.863 1.088 33.624 1.00 77.50 159 PRO A CA 1
ATOM 1259 C C . PRO A 1 159 ? -7.373 1.053 34.007 1.00 77.50 159 PRO A C 1
ATOM 1261 O O . PRO A 1 159 ? -6.566 1.785 33.440 1.00 77.50 159 PRO A O 1
ATOM 1264 N N . GLU A 1 160 ? -6.986 0.154 34.910 1.00 73.38 160 GLU A N 1
ATOM 1265 C CA . GLU A 1 160 ? -5.605 -0.040 35.369 1.00 73.38 160 GLU A CA 1
ATOM 1266 C C . GLU A 1 160 ? -4.748 -0.861 34.387 1.00 73.38 160 GLU A C 1
ATOM 1268 O O . GLU A 1 160 ? -3.528 -0.907 34.518 1.00 73.38 160 GLU A O 1
ATOM 1273 N N . ALA A 1 161 ? -5.367 -1.523 33.405 1.00 76.50 161 ALA A N 1
ATOM 1274 C CA . ALA A 1 161 ? -4.702 -2.371 32.416 1.00 76.50 161 ALA A CA 1
ATOM 1275 C C . ALA A 1 161 ? -4.369 -1.637 31.102 1.00 76.50 161 ALA A C 1
ATOM 1277 O O . ALA A 1 161 ? -3.838 -2.251 30.176 1.00 76.50 161 ALA A O 1
ATOM 1278 N N . TYR A 1 162 ? -4.648 -0.331 31.004 1.00 75.38 162 TYR A N 1
ATOM 1279 C CA . TYR A 1 162 ? -4.310 0.511 29.847 1.00 75.38 162 TYR A CA 1
ATOM 1280 C C . TYR A 1 162 ? -2.821 0.908 29.849 1.00 75.38 162 TYR A C 1
ATOM 1282 O O . TYR A 1 162 ? -2.461 2.088 29.840 1.00 75.38 162 TYR A O 1
ATOM 1290 N N . HIS A 1 163 ? -1.937 -0.086 29.872 1.00 69.62 163 HIS A N 1
ATOM 1291 C CA . HIS A 1 163 ? -0.492 0.097 29.795 1.00 69.62 163 HIS A CA 1
ATOM 1292 C C . HIS A 1 163 ? 0.083 -0.675 28.606 1.00 69.62 163 HIS A C 1
ATOM 1294 O O . HIS A 1 163 ? -0.367 -1.773 28.286 1.00 69.62 163 HIS A O 1
ATOM 1300 N N . GLU A 1 164 ? 1.088 -0.094 27.948 1.00 69.06 164 GLU A N 1
ATOM 1301 C CA . GLU A 1 164 ? 1.856 -0.788 26.913 1.00 69.06 164 GLU A CA 1
ATOM 1302 C C . GLU A 1 164 ? 2.830 -1.789 27.570 1.00 69.06 164 GLU A C 1
ATOM 1304 O O . GLU A 1 164 ? 3.484 -1.440 28.560 1.00 69.06 164 GLU A O 1
ATOM 1309 N N . PRO A 1 165 ? 2.975 -3.014 27.034 1.00 83.88 165 PRO A N 1
ATOM 1310 C CA . PRO A 1 165 ? 2.433 -3.461 25.752 1.00 83.88 165 PRO A CA 1
ATOM 1311 C C . PRO A 1 165 ? 0.982 -3.965 25.832 1.00 83.88 165 PRO A C 1
ATOM 1313 O O . PRO A 1 165 ? 0.662 -4.847 26.632 1.00 83.88 165 PRO A O 1
ATOM 1316 N N . LEU A 1 166 ? 0.123 -3.469 24.935 1.00 91.94 166 LEU A N 1
ATOM 1317 C CA . LEU A 1 166 ? -1.223 -4.020 24.742 1.00 91.94 166 LEU A CA 1
ATOM 1318 C C . LEU A 1 166 ? -1.171 -5.440 24.131 1.00 91.94 166 LEU A C 1
ATOM 1320 O O . LEU A 1 166 ? -0.268 -5.743 23.344 1.00 91.94 166 LEU A O 1
ATOM 1324 N N . PRO A 1 167 ? -2.155 -6.318 24.419 1.00 94.75 167 PRO A N 1
ATOM 1325 C CA . PRO A 1 167 ? -2.173 -7.676 23.882 1.00 94.75 167 PRO A CA 1
ATOM 1326 C C . PRO A 1 167 ? -2.166 -7.746 22.347 1.00 94.75 167 PRO A C 1
ATOM 1328 O O . PRO A 1 167 ? -2.965 -7.086 21.676 1.00 94.75 167 PRO A O 1
ATOM 1331 N N . SER A 1 168 ? -1.298 -8.594 21.793 1.00 96.75 168 SER A N 1
ATOM 1332 C CA . SER A 1 168 ? -1.217 -8.873 20.354 1.00 96.75 168 SER A CA 1
ATOM 1333 C C . SER A 1 168 ? -2.232 -9.922 19.896 1.00 96.75 168 SER A C 1
ATOM 1335 O O . SER A 1 168 ? -2.815 -10.640 20.714 1.00 96.75 168 SER A O 1
ATOM 1337 N N . LEU A 1 169 ? -2.413 -10.063 18.577 1.00 97.94 169 LEU A N 1
ATOM 1338 C CA . LEU A 1 169 ? -3.247 -11.129 18.007 1.00 97.94 169 LEU A CA 1
ATOM 1339 C C . LEU A 1 169 ? -2.749 -12.517 18.431 1.00 97.94 169 LEU A C 1
ATOM 1341 O O . LEU A 1 169 ? -3.549 -13.360 18.833 1.00 97.94 169 LEU A O 1
ATOM 1345 N N . LEU A 1 170 ? -1.432 -12.746 18.393 1.00 97.94 170 LEU A N 1
ATOM 1346 C CA . LEU A 1 170 ? -0.842 -14.024 18.788 1.00 97.94 170 LEU A CA 1
ATOM 1347 C C . LEU A 1 170 ? -1.081 -14.326 20.270 1.00 97.94 170 LEU A C 1
ATOM 1349 O O . LEU A 1 170 ? -1.472 -15.441 20.609 1.00 97.94 170 LEU A O 1
ATOM 1353 N N . TRP A 1 171 ? -0.897 -13.331 21.143 1.00 97.06 171 TRP A N 1
ATOM 1354 C CA . TRP A 1 171 ? -1.148 -13.501 22.573 1.00 97.06 171 TRP A CA 1
ATOM 1355 C C . TRP A 1 171 ? -2.620 -13.818 22.847 1.00 97.06 171 TRP A C 1
ATOM 1357 O O . TRP A 1 171 ? -2.919 -14.751 23.590 1.00 97.06 171 TRP A O 1
ATOM 1367 N N . LEU A 1 172 ? -3.543 -13.081 22.217 1.00 97.00 172 LEU A N 1
ATOM 1368 C CA . LEU A 1 172 ? -4.984 -13.281 22.379 1.00 97.00 172 LEU A CA 1
ATOM 1369 C C . LEU A 1 172 ? -5.418 -14.665 21.891 1.00 97.00 172 LEU A C 1
ATOM 1371 O O . LEU A 1 172 ? -6.170 -15.351 22.575 1.00 97.00 172 LEU A O 1
ATOM 1375 N N . ALA A 1 173 ? -4.918 -15.112 20.740 1.00 97.50 173 ALA A N 1
ATOM 1376 C CA . ALA A 1 173 ? -5.281 -16.406 20.169 1.00 97.50 173 ALA A CA 1
ATOM 1377 C C . ALA A 1 173 ? -4.858 -17.604 21.041 1.00 97.50 173 ALA A C 1
ATOM 1379 O O . ALA A 1 173 ? -5.500 -18.661 20.979 1.00 97.50 173 ALA A O 1
ATOM 1380 N N . GLN A 1 174 ? -3.810 -17.433 21.853 1.00 96.56 174 GLN A N 1
ATOM 1381 C CA . GLN A 1 174 ? -3.289 -18.438 22.783 1.00 96.56 174 GLN A CA 1
ATOM 1382 C C . GLN A 1 174 ? -4.073 -18.529 24.100 1.00 96.56 174 GLN A C 1
ATOM 1384 O O . GLN A 1 174 ? -3.891 -19.498 24.834 1.00 96.56 174 GLN A O 1
ATOM 1389 N N . GLN A 1 175 ? -4.946 -17.564 24.406 1.00 94.94 175 GLN A N 1
ATOM 1390 C CA . GLN A 1 175 ? -5.748 -17.614 25.627 1.00 94.94 175 GLN A CA 1
ATOM 1391 C C . GLN A 1 175 ? -6.846 -18.685 25.535 1.00 94.94 175 GLN A C 1
ATOM 1393 O O . GLN A 1 175 ? -7.347 -19.019 24.454 1.00 94.94 175 GLN A O 1
ATOM 1398 N N . ASP A 1 176 ? -7.250 -19.210 26.692 1.00 91.62 176 ASP A N 1
ATOM 1399 C CA . ASP A 1 176 ? -8.371 -20.139 26.802 1.00 91.62 176 ASP A CA 1
ATOM 1400 C C . ASP A 1 176 ? -9.677 -19.387 27.093 1.00 91.62 176 ASP A C 1
ATOM 1402 O O . ASP A 1 176 ? -9.848 -18.762 28.141 1.00 91.62 176 ASP A O 1
ATOM 1406 N N . ALA A 1 177 ? -10.621 -19.479 26.156 1.00 86.31 177 ALA A N 1
ATOM 1407 C CA . ALA A 1 177 ? -11.918 -18.824 26.260 1.00 86.31 177 ALA A CA 1
ATOM 1408 C C . ALA A 1 177 ? -12.793 -19.411 27.378 1.00 86.31 177 ALA A C 1
ATOM 1410 O O . ALA A 1 177 ? -13.659 -18.702 27.887 1.00 86.31 177 ALA A O 1
ATOM 1411 N N . LEU A 1 178 ? -12.577 -20.674 27.770 1.00 84.38 178 LEU A N 1
ATOM 1412 C CA . LEU A 1 178 ? -13.312 -21.292 28.878 1.00 84.38 178 LEU A CA 1
ATOM 1413 C C . LEU A 1 178 ? -12.842 -20.727 30.221 1.00 84.38 178 LEU A C 1
ATOM 1415 O O . LEU A 1 178 ? -13.662 -20.391 31.073 1.00 84.38 178 LEU A O 1
ATOM 1419 N N . SER A 1 179 ? -11.528 -20.569 30.377 1.00 87.06 179 SER A N 1
ATOM 1420 C CA . SER A 1 179 ? -10.911 -19.991 31.573 1.00 87.06 179 SER A CA 1
ATOM 1421 C C . SER A 1 179 ? -11.053 -18.462 31.654 1.00 87.06 179 SER A C 1
ATOM 1423 O O . SER A 1 179 ? -10.897 -17.887 32.728 1.00 87.06 179 SER A O 1
ATOM 1425 N N . SER A 1 180 ? -11.335 -17.773 30.543 1.00 87.56 180 SER A N 1
ATOM 1426 C CA . SER A 1 180 ? -11.526 -16.314 30.492 1.00 87.56 180 SER A CA 1
ATOM 1427 C C . SER A 1 180 ? -12.705 -15.923 29.589 1.00 87.56 180 SER A C 1
ATOM 1429 O O . SER A 1 180 ? -12.496 -15.412 28.483 1.00 87.56 180 SER A O 1
ATOM 1431 N N . PRO A 1 181 ? -13.960 -16.123 30.045 1.00 89.38 181 PRO A N 1
ATOM 1432 C CA . PRO A 1 181 ? -15.156 -15.854 29.241 1.00 89.38 181 PRO A CA 1
ATOM 1433 C C . PRO A 1 181 ? -15.236 -14.416 28.713 1.00 89.38 181 PRO A C 1
ATOM 1435 O O . PRO A 1 181 ? -15.686 -14.189 27.591 1.00 89.38 181 PRO A O 1
ATOM 1438 N N . GLN A 1 182 ? -14.737 -13.443 29.479 1.00 89.50 182 GLN A N 1
ATOM 1439 C CA . GLN A 1 182 ? -14.701 -12.031 29.101 1.00 89.50 182 GLN A CA 1
ATOM 1440 C C . GLN A 1 182 ? -13.781 -11.738 27.899 1.00 89.50 182 GLN A C 1
ATOM 1442 O O . GLN A 1 182 ? -14.007 -10.766 27.182 1.00 89.50 182 GLN A O 1
ATOM 1447 N N . LEU A 1 183 ? -12.800 -12.607 27.618 1.00 92.88 183 LEU A N 1
ATOM 1448 C CA . LEU A 1 183 ? -11.923 -12.518 26.444 1.00 92.88 183 LEU A CA 1
ATOM 1449 C C . LEU A 1 183 ? -12.468 -13.290 25.232 1.00 92.88 183 LEU A C 1
ATOM 1451 O O . LEU A 1 183 ? -11.916 -13.153 24.143 1.00 92.88 183 LEU A O 1
ATOM 1455 N N . SER A 1 184 ? -13.535 -14.085 25.376 1.00 93.75 184 SER A N 1
ATOM 1456 C CA . SER A 1 184 ? -13.999 -15.034 24.348 1.00 93.75 184 SER A CA 1
ATOM 1457 C C . SER A 1 184 ? -14.148 -14.400 22.956 1.00 93.75 184 SER A C 1
ATOM 1459 O O . SER A 1 184 ? -13.659 -14.946 21.964 1.00 93.75 184 SER A O 1
ATOM 1461 N N . ARG A 1 185 ? -14.727 -13.191 22.888 1.00 94.88 185 ARG A N 1
ATOM 1462 C CA . ARG A 1 185 ? -14.856 -12.427 21.638 1.00 94.88 185 ARG A CA 1
ATOM 1463 C C . ARG A 1 185 ? -13.498 -12.047 21.040 1.00 94.88 185 ARG A C 1
ATOM 1465 O O . ARG A 1 185 ? -13.287 -12.261 19.849 1.00 94.88 185 ARG A O 1
ATOM 1472 N N . ALA A 1 186 ? -12.589 -11.500 21.848 1.00 97.00 186 ALA A N 1
ATOM 1473 C CA . ALA A 1 186 ? -11.264 -11.079 21.397 1.00 97.00 186 ALA A CA 1
ATOM 1474 C C . ALA A 1 186 ? -10.412 -12.278 20.944 1.00 97.00 186 ALA A C 1
ATOM 1476 O O . ALA A 1 186 ? -9.733 -12.189 19.925 1.00 97.00 186 ALA A O 1
ATOM 1477 N N . ILE A 1 187 ? -10.508 -13.420 21.637 1.00 97.50 187 ILE A N 1
ATOM 1478 C CA . ILE A 1 187 ? -9.837 -14.679 21.270 1.00 97.50 187 ILE A CA 1
ATOM 1479 C C . ILE A 1 187 ? -10.327 -15.171 19.906 1.00 97.50 187 ILE A C 1
ATOM 1481 O O . ILE A 1 187 ? -9.515 -15.478 19.032 1.00 97.50 187 ILE A O 1
ATOM 1485 N N . GLY A 1 188 ? -11.649 -15.233 19.709 1.00 97.19 188 GLY A N 1
ATOM 1486 C CA . GLY A 1 188 ? -12.246 -15.672 18.447 1.00 97.19 188 GLY A CA 1
ATOM 1487 C C . GLY A 1 188 ? -11.835 -14.783 17.273 1.00 97.19 188 GLY A C 1
ATOM 1488 O O . GLY A 1 188 ? -11.381 -15.287 16.248 1.00 97.19 188 GLY A O 1
ATOM 1489 N N . LEU A 1 189 ? -11.912 -13.460 17.453 1.00 97.69 189 LEU A N 1
ATOM 1490 C CA . LEU A 1 189 ? -11.484 -12.493 16.440 1.00 97.69 189 LEU A CA 1
ATOM 1491 C C . LEU A 1 189 ? -9.982 -12.569 16.155 1.00 97.69 189 LEU A C 1
ATOM 1493 O O . LEU A 1 189 ? -9.581 -12.468 15.000 1.00 97.69 189 LEU A O 1
ATOM 1497 N N . ALA A 1 190 ? -9.148 -12.758 17.179 1.00 98.38 190 ALA A N 1
ATOM 1498 C CA . ALA A 1 190 ? -7.709 -12.888 16.999 1.00 98.38 190 ALA A CA 1
ATOM 1499 C C . ALA A 1 190 ? -7.353 -14.130 16.174 1.00 98.38 190 ALA A C 1
ATOM 1501 O O . ALA A 1 190 ? -6.591 -14.016 15.218 1.00 98.38 190 ALA A O 1
ATOM 1502 N N . ARG A 1 191 ? -7.953 -15.289 16.481 1.00 98.25 191 ARG A N 1
ATOM 1503 C CA . ARG A 1 191 ? -7.773 -16.525 15.698 1.00 98.25 191 ARG A CA 1
ATOM 1504 C C . ARG A 1 191 ? -8.212 -16.335 14.250 1.00 98.25 191 ARG A C 1
ATOM 1506 O O . ARG A 1 191 ? -7.415 -16.558 13.349 1.00 98.25 191 ARG A O 1
ATOM 1513 N N . GLN A 1 192 ? -9.414 -15.793 14.044 1.00 98.31 192 GLN A N 1
ATOM 1514 C CA . GLN A 1 192 ? -9.920 -15.487 12.707 1.00 98.31 192 GLN A CA 1
ATOM 1515 C C . GLN A 1 192 ? -8.969 -14.563 11.926 1.00 98.31 192 GLN A C 1
ATOM 1517 O O . GLN A 1 192 ? -8.700 -14.803 10.753 1.00 98.31 192 GLN A O 1
ATOM 1522 N N . ARG A 1 193 ? -8.438 -13.506 12.558 1.00 98.12 193 ARG A N 1
ATOM 1523 C CA . ARG A 1 193 ? -7.482 -12.600 11.904 1.00 98.12 193 ARG A CA 1
ATOM 1524 C C . ARG A 1 193 ? -6.172 -13.289 11.560 1.00 98.12 193 ARG A C 1
ATOM 1526 O O . ARG A 1 193 ? -5.647 -13.033 10.486 1.00 98.12 193 ARG A O 1
ATOM 1533 N N . LEU A 1 194 ? -5.641 -14.129 12.444 1.00 98.75 194 LEU A N 1
ATOM 1534 C CA . LEU A 1 194 ? -4.405 -14.867 12.181 1.00 98.75 194 LEU A CA 1
ATOM 1535 C C . LEU A 1 194 ? -4.558 -15.829 11.000 1.00 98.75 194 LEU A C 1
ATOM 1537 O O . LEU A 1 194 ? -3.637 -15.905 10.187 1.00 98.75 194 LEU A O 1
ATOM 1541 N N . ASP A 1 195 ? -5.711 -16.492 10.887 1.00 98.62 195 ASP A N 1
ATOM 1542 C CA . ASP A 1 195 ? -6.026 -17.373 9.760 1.00 98.62 195 ASP A CA 1
ATOM 1543 C C . ASP A 1 195 ? -6.061 -16.580 8.445 1.00 98.62 195 ASP A C 1
ATOM 1545 O O . ASP A 1 195 ? -5.358 -16.931 7.498 1.00 98.62 195 ASP A O 1
ATOM 1549 N N . ILE A 1 196 ? -6.783 -15.449 8.415 1.00 98.69 196 ILE A N 1
ATOM 1550 C CA . ILE A 1 196 ? -6.843 -14.571 7.233 1.00 98.69 196 ILE A CA 1
ATOM 1551 C C . ILE A 1 196 ? -5.451 -14.027 6.885 1.00 98.69 196 ILE A C 1
ATOM 1553 O O . ILE A 1 196 ? -5.062 -14.041 5.724 1.00 98.69 196 ILE A O 1
ATOM 1557 N N . ILE A 1 197 ? -4.670 -13.564 7.867 1.00 98.75 197 ILE A N 1
ATOM 1558 C CA . ILE A 1 197 ? -3.304 -13.070 7.629 1.00 98.75 197 ILE A CA 1
ATOM 1559 C C . ILE A 1 197 ? -2.440 -14.171 7.001 1.00 98.75 197 ILE A C 1
ATOM 1561 O O . ILE A 1 197 ? -1.713 -13.889 6.054 1.00 98.75 197 ILE A O 1
ATOM 1565 N N . GLY A 1 198 ? -2.522 -15.410 7.500 1.00 98.62 198 GLY A N 1
ATOM 1566 C CA . GLY A 1 198 ? -1.777 -16.539 6.939 1.00 98.62 198 GLY A CA 1
ATOM 1567 C C . GLY A 1 198 ? -2.164 -16.850 5.493 1.00 98.62 198 GLY A C 1
ATOM 1568 O O . GLY A 1 198 ? -1.285 -17.052 4.658 1.00 98.62 198 GLY A O 1
ATOM 1569 N N . GLU A 1 199 ? -3.462 -16.834 5.182 1.00 98.62 199 GLU A N 1
ATOM 1570 C CA . GLU A 1 199 ? -3.956 -17.010 3.812 1.00 98.62 199 GLU A CA 1
ATOM 1571 C C . GLU A 1 199 ? -3.464 -15.889 2.883 1.00 98.62 199 GLU A C 1
ATOM 1573 O O . GLU A 1 199 ? -2.935 -16.156 1.801 1.00 98.62 199 GLU A O 1
ATOM 1578 N N . LEU A 1 200 ? -3.605 -14.630 3.311 1.00 98.81 200 LEU A N 1
ATOM 1579 C CA . LEU A 1 200 ? -3.224 -13.471 2.509 1.00 98.81 200 LEU A CA 1
ATOM 1580 C C . LEU A 1 200 ? -1.722 -13.423 2.254 1.00 98.81 200 LEU A C 1
ATOM 1582 O O . LEU A 1 200 ? -1.327 -13.153 1.129 1.00 98.81 200 LEU A O 1
ATOM 1586 N N . GLU A 1 201 ? -0.877 -13.701 3.246 1.00 98.56 201 GLU A N 1
ATOM 1587 C CA . GLU A 1 201 ? 0.574 -13.766 3.032 1.00 98.56 201 GLU A CA 1
ATOM 1588 C C . GLU A 1 201 ? 0.946 -14.796 1.971 1.00 98.56 201 GLU A C 1
ATOM 1590 O O . GLU A 1 201 ? 1.751 -14.493 1.091 1.00 98.56 201 GLU A O 1
ATOM 1595 N N . GLN A 1 202 ? 0.356 -15.994 2.032 1.00 98.44 202 GLN A N 1
ATOM 1596 C CA . GLN A 1 202 ? 0.620 -17.034 1.045 1.00 98.44 202 GLN A CA 1
ATOM 1597 C C . GLN A 1 202 ? 0.247 -16.544 -0.359 1.00 98.44 202 GLN A C 1
ATOM 1599 O O . GLN A 1 202 ? 1.097 -16.534 -1.246 1.00 98.44 202 GLN A O 1
ATOM 1604 N N . ARG A 1 203 ? -0.979 -16.036 -0.535 1.00 98.56 203 ARG A N 1
ATOM 1605 C CA . ARG A 1 203 ? -1.466 -15.525 -1.826 1.00 98.56 203 ARG A CA 1
ATOM 1606 C C . ARG A 1 203 ? -0.641 -14.336 -2.332 1.00 98.56 203 ARG A C 1
ATOM 1608 O O . ARG A 1 203 ? -0.306 -14.285 -3.510 1.00 98.56 203 ARG A O 1
ATOM 1615 N N . LEU A 1 204 ? -0.270 -13.395 -1.461 1.00 98.75 204 LEU A N 1
ATOM 1616 C CA . LEU A 1 204 ? 0.584 -12.250 -1.806 1.00 98.75 204 LEU A CA 1
ATOM 1617 C C . LEU A 1 204 ? 1.969 -12.703 -2.282 1.00 98.75 204 LEU A C 1
ATOM 1619 O O . LEU A 1 204 ? 2.475 -12.177 -3.272 1.00 98.75 204 LEU A O 1
ATOM 1623 N N . ASN A 1 205 ? 2.576 -13.671 -1.593 1.00 97.81 205 ASN A N 1
ATOM 1624 C CA . ASN A 1 205 ? 3.883 -14.212 -1.962 1.00 97.81 205 ASN A CA 1
ATOM 1625 C C . ASN A 1 205 ? 3.819 -14.988 -3.286 1.00 97.81 205 ASN A C 1
ATOM 1627 O O . ASN A 1 205 ? 4.732 -14.860 -4.102 1.00 97.81 205 ASN A O 1
ATOM 1631 N N . ASP A 1 206 ? 2.740 -15.740 -3.517 1.00 97.75 206 ASP A N 1
ATOM 1632 C CA . ASP A 1 206 ? 2.515 -16.473 -4.765 1.00 97.75 206 ASP A CA 1
ATOM 1633 C C . ASP A 1 206 ? 2.344 -15.510 -5.951 1.00 97.75 206 ASP A C 1
ATOM 1635 O O . ASP A 1 206 ? 3.014 -15.671 -6.970 1.00 97.75 206 ASP A O 1
ATOM 1639 N N . HIS A 1 207 ? 1.547 -14.445 -5.799 1.00 98.12 207 HIS A N 1
ATOM 1640 C CA . HIS A 1 207 ? 1.403 -13.391 -6.816 1.00 98.12 207 HIS A CA 1
ATOM 1641 C C . HIS A 1 207 ? 2.686 -12.585 -7.040 1.00 98.12 207 HIS A C 1
ATOM 1643 O O . HIS A 1 207 ? 2.934 -12.102 -8.141 1.00 98.12 207 HIS A O 1
ATOM 1649 N N . ALA A 1 208 ? 3.538 -12.442 -6.023 1.00 97.62 208 ALA A N 1
ATOM 1650 C CA . ALA A 1 208 ? 4.844 -11.803 -6.179 1.00 97.62 208 ALA A CA 1
ATOM 1651 C C . ALA A 1 208 ? 5.860 -12.691 -6.928 1.00 97.62 208 ALA A C 1
ATOM 1653 O O . ALA A 1 208 ? 6.913 -12.200 -7.353 1.00 97.62 208 ALA A O 1
ATOM 1654 N N . HIS A 1 209 ? 5.579 -13.988 -7.097 1.00 96.19 209 HIS A N 1
ATOM 1655 C CA . HIS A 1 209 ? 6.465 -14.928 -7.773 1.00 96.19 209 HIS A CA 1
ATOM 1656 C C . HIS A 1 209 ? 6.304 -14.872 -9.300 1.00 96.19 209 HIS A C 1
ATOM 1658 O O . HIS A 1 209 ? 5.566 -15.643 -9.911 1.00 96.19 209 HIS A O 1
ATOM 1664 N N . MET A 1 210 ? 7.059 -13.973 -9.929 1.00 97.50 210 MET A N 1
ATOM 1665 C CA . MET A 1 210 ? 7.054 -13.767 -11.382 1.00 97.50 210 MET A CA 1
ATOM 1666 C C . MET A 1 210 ? 8.400 -14.150 -12.005 1.00 97.50 210 MET A C 1
ATOM 1668 O O . MET A 1 210 ? 9.445 -13.885 -11.410 1.00 97.50 210 MET A O 1
ATOM 1672 N N . ASP A 1 211 ? 8.394 -14.763 -13.193 1.00 98.00 211 ASP A N 1
ATOM 1673 C CA . ASP A 1 211 ? 9.608 -15.189 -13.907 1.00 98.00 211 ASP A CA 1
ATOM 1674 C C . ASP A 1 211 ? 10.244 -14.047 -14.716 1.00 98.00 211 ASP A C 1
ATOM 1676 O O . ASP A 1 211 ? 10.035 -13.936 -15.917 1.00 98.00 211 ASP A O 1
ATOM 1680 N N . PHE A 1 212 ? 11.121 -13.242 -14.120 1.00 98.25 212 PHE A N 1
ATOM 1681 C CA . PHE A 1 212 ? 11.772 -12.132 -14.835 1.00 98.25 212 PHE A CA 1
ATOM 1682 C C . PHE A 1 212 ? 12.882 -12.568 -15.804 1.00 98.25 212 PHE A C 1
ATOM 1684 O O . PHE A 1 212 ? 13.400 -11.749 -16.566 1.00 98.25 212 PHE A O 1
ATOM 1691 N N . ARG A 1 213 ? 13.281 -13.848 -15.808 1.00 97.69 213 ARG A N 1
ATOM 1692 C CA . ARG A 1 213 ? 14.440 -14.320 -16.591 1.00 97.69 213 ARG A CA 1
ATOM 1693 C C . ARG A 1 213 ? 14.242 -14.172 -18.096 1.00 97.69 213 ARG A C 1
ATOM 1695 O O . ARG A 1 213 ? 15.223 -13.982 -18.805 1.00 97.69 213 ARG A O 1
ATOM 1702 N N . PHE A 1 214 ? 13.005 -14.240 -18.596 1.00 96.94 214 PHE A N 1
ATOM 1703 C CA . PHE A 1 214 ? 12.746 -14.053 -20.029 1.00 96.94 214 PHE A CA 1
ATOM 1704 C C . PHE A 1 214 ? 12.802 -12.584 -20.469 1.00 96.94 214 PHE A C 1
ATOM 1706 O O . PHE A 1 214 ? 12.898 -12.338 -21.664 1.00 96.94 214 PHE A O 1
ATOM 1713 N N . LEU A 1 215 ? 12.758 -11.631 -19.530 1.00 97.75 215 LEU A N 1
ATOM 1714 C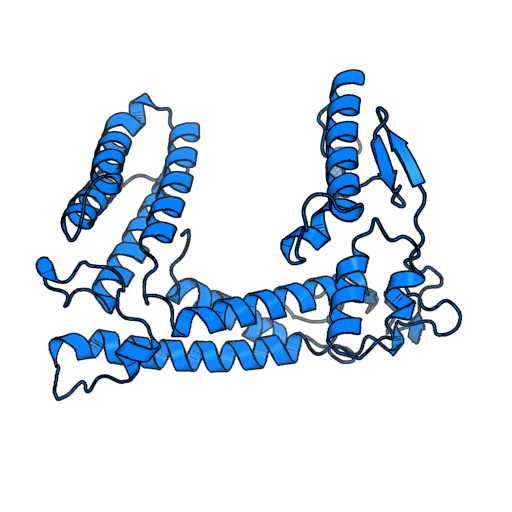 CA . LEU A 1 215 ? 12.911 -10.192 -19.786 1.00 97.75 215 LEU A CA 1
ATOM 1715 C C . LEU A 1 215 ? 14.380 -9.743 -19.694 1.00 97.75 215 LEU A C 1
ATOM 1717 O O . LEU A 1 215 ? 14.704 -8.587 -19.963 1.00 97.75 215 LEU A O 1
ATOM 1721 N N . TYR A 1 216 ? 15.278 -10.641 -19.287 1.00 97.94 216 TYR A N 1
ATOM 1722 C CA . TYR A 1 216 ? 16.687 -10.354 -19.063 1.00 97.94 216 TYR A CA 1
ATOM 1723 C C . TYR A 1 216 ? 17.531 -10.635 -20.311 1.00 97.94 216 TYR A C 1
ATOM 1725 O O . TYR A 1 216 ? 17.577 -11.758 -20.813 1.00 97.94 216 TYR A O 1
ATOM 1733 N N . ASP A 1 217 ? 18.264 -9.627 -20.784 1.00 96.75 217 ASP A N 1
ATOM 1734 C CA . ASP A 1 217 ? 19.227 -9.774 -21.873 1.00 96.75 217 ASP A CA 1
ATOM 1735 C C . ASP A 1 217 ? 20.615 -10.108 -21.304 1.00 96.75 217 ASP A C 1
ATOM 1737 O O . ASP A 1 217 ? 21.280 -9.285 -20.671 1.00 96.75 217 ASP A O 1
ATOM 1741 N N . THR A 1 218 ? 21.087 -11.327 -21.569 1.00 95.44 218 THR A N 1
ATOM 1742 C CA . THR A 1 218 ? 22.362 -11.839 -21.045 1.00 95.44 218 THR A CA 1
ATOM 1743 C C . THR A 1 218 ? 23.602 -11.154 -21.618 1.00 95.44 218 THR A C 1
ATOM 1745 O O . THR A 1 218 ? 24.660 -11.244 -20.999 1.00 95.44 218 THR A O 1
ATOM 1748 N N . ASN A 1 219 ? 23.502 -10.497 -22.779 1.00 95.44 219 ASN A N 1
ATOM 1749 C CA . ASN A 1 219 ? 24.631 -9.819 -23.423 1.00 95.44 219 ASN A CA 1
ATOM 1750 C C . ASN A 1 219 ? 24.875 -8.443 -22.801 1.00 95.44 219 ASN A C 1
ATOM 1752 O O . ASN A 1 219 ? 26.017 -8.030 -22.621 1.00 95.44 219 ASN A O 1
ATOM 1756 N N . THR A 1 220 ? 23.792 -7.736 -22.483 1.00 96.44 220 THR A N 1
ATOM 1757 C CA . THR A 1 220 ? 23.844 -6.391 -21.883 1.00 96.44 220 THR A CA 1
ATOM 1758 C C . THR A 1 220 ? 23.767 -6.411 -20.360 1.00 96.44 220 THR A C 1
ATOM 1760 O O . THR A 1 220 ? 24.153 -5.441 -19.717 1.00 96.44 220 THR A O 1
ATOM 1763 N N . HIS A 1 221 ? 23.288 -7.516 -19.785 1.00 97.81 221 HIS A N 1
ATOM 1764 C CA . HIS A 1 221 ? 22.904 -7.638 -18.383 1.00 97.81 221 HIS A CA 1
ATOM 1765 C C . HIS A 1 221 ? 21.780 -6.678 -17.960 1.00 97.81 221 HIS A C 1
ATOM 1767 O O . HIS A 1 221 ? 21.694 -6.345 -16.786 1.00 97.81 221 HIS A O 1
ATOM 1773 N N . LEU A 1 222 ? 20.918 -6.247 -18.882 1.00 98.00 222 LEU A N 1
ATOM 1774 C CA . LEU A 1 222 ? 19.807 -5.335 -18.601 1.00 98.00 222 LEU A CA 1
ATOM 1775 C C . LEU A 1 222 ? 18.455 -6.026 -18.806 1.00 98.00 222 LEU A C 1
ATOM 1777 O O . LEU A 1 222 ? 18.350 -7.022 -19.524 1.00 98.00 222 LEU A O 1
ATOM 1781 N N . LEU A 1 223 ? 17.411 -5.459 -18.203 1.00 98.19 223 LEU A N 1
ATOM 1782 C CA . LEU A 1 223 ? 16.023 -5.832 -18.473 1.00 98.19 223 LEU A CA 1
ATOM 1783 C C . LEU A 1 223 ? 15.503 -5.065 -19.698 1.00 98.19 223 LEU A C 1
ATOM 1785 O O . LEU A 1 223 ? 15.754 -3.863 -19.838 1.00 98.19 223 LEU A O 1
ATOM 1789 N N . THR A 1 224 ? 14.767 -5.749 -20.577 1.00 97.81 224 THR A N 1
ATOM 1790 C CA . THR A 1 224 ? 13.982 -5.086 -21.632 1.00 97.81 224 THR A CA 1
ATOM 1791 C C . THR A 1 224 ? 12.865 -4.237 -21.018 1.00 97.81 224 THR A C 1
ATOM 1793 O O . THR A 1 224 ? 12.479 -4.455 -19.867 1.00 97.81 224 THR A O 1
ATOM 1796 N N . VAL A 1 225 ? 12.342 -3.265 -21.767 1.00 96.94 225 VAL A N 1
ATOM 1797 C CA . VAL A 1 225 ? 11.187 -2.464 -21.328 1.00 96.94 225 VAL A CA 1
ATOM 1798 C C . VAL A 1 225 ? 9.972 -3.361 -21.084 1.00 96.94 225 VAL A C 1
ATOM 1800 O O . VAL A 1 225 ? 9.332 -3.277 -20.032 1.00 96.94 225 VAL A O 1
ATOM 1803 N N . GLY A 1 226 ? 9.734 -4.304 -21.991 1.00 97.12 226 GLY A N 1
ATOM 1804 C CA . GLY A 1 226 ? 8.688 -5.291 -21.826 1.00 97.12 226 GLY A CA 1
ATOM 1805 C C . GLY A 1 226 ? 8.664 -6.355 -22.911 1.00 97.12 226 GLY A C 1
ATOM 1806 O O . GLY A 1 226 ? 9.623 -6.572 -23.659 1.00 97.12 226 GLY A O 1
ATOM 1807 N N . TYR A 1 227 ? 7.553 -7.079 -22.944 1.00 98.19 227 TYR A N 1
ATOM 1808 C CA . TYR A 1 227 ? 7.350 -8.227 -23.809 1.00 98.19 227 TYR A CA 1
ATOM 1809 C C . TYR A 1 227 ? 5.928 -8.255 -24.352 1.00 98.19 227 TYR A C 1
ATOM 1811 O O . TYR A 1 227 ? 4.951 -8.277 -23.602 1.00 98.19 227 TYR A O 1
ATOM 1819 N N . ASN A 1 228 ? 5.820 -8.310 -25.675 1.00 97.50 228 ASN A N 1
ATOM 1820 C CA . ASN A 1 228 ? 4.564 -8.532 -26.367 1.00 97.50 228 ASN A CA 1
ATOM 1821 C C . ASN A 1 228 ? 4.308 -10.041 -26.472 1.00 97.50 228 ASN A C 1
ATOM 1823 O O . ASN A 1 228 ? 5.026 -10.756 -27.181 1.00 97.50 228 ASN A O 1
ATOM 1827 N N . CYS A 1 229 ? 3.282 -10.517 -25.769 1.00 96.75 229 CYS A N 1
ATOM 1828 C CA . CYS A 1 229 ? 2.940 -11.933 -25.695 1.00 96.75 229 CYS A CA 1
ATOM 1829 C C . CYS A 1 229 ? 2.332 -12.455 -26.993 1.00 96.75 229 CYS A C 1
ATOM 1831 O O . CYS A 1 229 ? 2.599 -13.596 -27.357 1.00 96.75 229 CYS A O 1
ATOM 1833 N N . ASP A 1 230 ? 1.571 -11.628 -27.709 1.00 95.19 230 ASP A N 1
ATOM 1834 C CA . ASP A 1 230 ? 0.931 -12.020 -28.968 1.00 95.19 230 ASP A CA 1
ATOM 1835 C C . ASP A 1 230 ? 1.949 -12.153 -30.107 1.00 95.19 230 ASP A C 1
ATOM 1837 O O . ASP A 1 230 ? 1.854 -13.047 -30.945 1.00 95.19 230 ASP A O 1
ATOM 1841 N N . ALA A 1 231 ? 2.962 -11.285 -30.120 1.00 96.06 231 ALA A N 1
ATOM 1842 C CA . ALA A 1 231 ? 4.062 -11.318 -31.081 1.00 96.06 231 ALA A CA 1
ATOM 1843 C C . ALA A 1 231 ? 5.248 -12.186 -30.622 1.00 96.06 231 ALA A C 1
ATOM 1845 O O . ALA A 1 231 ? 6.236 -12.301 -31.350 1.00 96.06 231 ALA A O 1
ATOM 1846 N N . HIS A 1 232 ? 5.183 -12.751 -29.412 1.00 95.56 232 HIS A N 1
ATOM 1847 C CA . HIS A 1 232 ? 6.266 -13.476 -28.746 1.00 95.56 232 HIS A CA 1
ATOM 1848 C C . HIS A 1 232 ? 7.622 -12.751 -28.776 1.00 95.56 232 HIS A C 1
ATOM 1850 O O . HIS A 1 232 ? 8.670 -13.364 -28.998 1.00 95.56 232 HIS A O 1
ATOM 1856 N N . LYS A 1 233 ? 7.615 -11.432 -28.562 1.00 96.19 233 LYS A N 1
ATOM 1857 C CA . LYS A 1 233 ? 8.771 -10.570 -28.824 1.00 96.19 233 LYS A CA 1
ATOM 1858 C C . LYS A 1 233 ? 9.072 -9.648 -27.645 1.00 96.19 233 LYS A C 1
ATOM 1860 O O . LYS A 1 233 ? 8.196 -8.926 -27.184 1.00 96.19 233 LYS A O 1
ATOM 1865 N N . MET A 1 234 ? 10.334 -9.646 -27.211 1.00 96.19 234 MET A N 1
ATOM 1866 C CA . MET A 1 234 ? 10.871 -8.623 -26.307 1.00 96.19 234 MET A CA 1
ATOM 1867 C C . MET A 1 234 ? 11.057 -7.303 -27.044 1.00 96.19 234 MET A C 1
ATOM 1869 O O . MET A 1 234 ? 11.457 -7.288 -28.216 1.00 96.19 234 MET A O 1
ATOM 1873 N N . ASP A 1 235 ? 10.863 -6.202 -26.334 1.00 96.12 235 ASP A N 1
ATOM 1874 C CA . ASP A 1 235 ? 11.194 -4.897 -26.877 1.00 96.12 235 ASP A CA 1
ATOM 1875 C C . ASP A 1 235 ? 12.695 -4.757 -27.125 1.00 96.12 235 ASP A C 1
ATOM 1877 O O . ASP A 1 235 ? 13.544 -5.326 -26.429 1.00 96.12 235 ASP A O 1
ATOM 1881 N N . SER A 1 236 ? 13.031 -3.964 -28.143 1.00 94.69 236 SER A N 1
ATOM 1882 C CA . SER A 1 236 ? 14.418 -3.595 -28.423 1.00 94.69 236 SER A CA 1
ATOM 1883 C C . SER A 1 236 ? 14.983 -2.650 -27.363 1.00 94.69 236 SER A C 1
ATOM 1885 O O . SER A 1 236 ? 16.190 -2.672 -27.115 1.00 94.69 236 SER A O 1
ATOM 1887 N N . GLY A 1 237 ? 14.115 -1.822 -26.769 1.00 94.81 237 GLY A N 1
ATOM 1888 C CA . GLY A 1 237 ? 14.458 -0.908 -25.687 1.00 94.81 237 GLY A CA 1
ATOM 1889 C C . GLY A 1 237 ? 14.812 -1.667 -24.414 1.00 94.81 237 GLY A C 1
ATOM 1890 O O . GLY A 1 237 ? 14.222 -2.701 -24.103 1.00 94.81 237 GLY A O 1
ATOM 1891 N N . LYS A 1 238 ? 15.786 -1.146 -23.674 1.00 95.81 238 LYS A N 1
ATOM 1892 C CA . LYS A 1 238 ? 16.238 -1.698 -22.399 1.00 95.81 238 LYS A CA 1
ATOM 1893 C C . LYS A 1 238 ? 16.350 -0.582 -21.391 1.00 95.81 238 LYS A C 1
ATOM 1895 O O . LYS A 1 238 ? 16.744 0.519 -21.753 1.00 95.81 238 LYS A O 1
ATOM 1900 N N . TYR A 1 239 ? 16.079 -0.905 -20.140 1.00 96.00 239 TYR A N 1
ATOM 1901 C CA . TYR A 1 239 ? 16.344 -0.006 -19.035 1.00 96.00 239 TYR A CA 1
ATOM 1902 C C . TYR A 1 239 ? 17.834 0.015 -18.720 1.00 96.00 239 TYR A C 1
ATOM 1904 O O . TYR A 1 239 ? 18.366 -0.949 -18.173 1.00 96.00 239 TYR A O 1
ATOM 1912 N N . ASP A 1 240 ? 18.504 1.105 -19.078 1.00 95.12 240 ASP A N 1
ATOM 1913 C CA . ASP A 1 240 ? 19.961 1.220 -19.045 1.00 95.12 240 ASP A CA 1
ATOM 1914 C C . ASP A 1 240 ? 20.478 2.271 -18.059 1.00 95.12 240 ASP A C 1
ATOM 1916 O O . ASP A 1 240 ? 21.688 2.374 -17.895 1.00 95.12 240 ASP A O 1
ATOM 1920 N N . LEU A 1 241 ? 19.610 3.014 -17.364 1.00 95.50 241 LEU A N 1
ATOM 1921 C CA . LEU A 1 241 ? 20.005 4.022 -16.378 1.00 95.50 241 LEU A CA 1
ATOM 1922 C C . LEU A 1 241 ? 19.580 3.652 -14.960 1.00 95.50 241 LEU A C 1
ATOM 1924 O O . LEU A 1 241 ? 18.458 3.222 -14.709 1.00 95.50 241 LEU A O 1
ATOM 1928 N N . LEU A 1 242 ? 20.482 3.889 -14.006 1.00 94.31 242 LEU A N 1
ATOM 1929 C CA . LEU A 1 242 ? 20.222 3.747 -12.576 1.00 94.31 242 LEU A CA 1
ATOM 1930 C C . LEU A 1 242 ? 19.158 4.727 -12.047 1.00 94.31 242 LEU A C 1
ATOM 1932 O O . LEU A 1 242 ? 18.329 4.273 -11.271 1.00 94.31 242 LEU A O 1
ATOM 1936 N N . PRO A 1 243 ? 19.146 6.033 -12.383 1.00 92.62 243 PRO A N 1
ATOM 1937 C CA . PRO A 1 243 ? 18.057 6.950 -12.013 1.00 92.62 243 PRO A CA 1
ATOM 1938 C C . PRO A 1 243 ? 16.751 6.624 -12.757 1.00 92.62 243 PRO A C 1
ATOM 1940 O O . PRO A 1 243 ? 16.328 7.365 -13.633 1.00 92.62 243 PRO A O 1
ATOM 1943 N N . SER A 1 244 ? 16.131 5.493 -12.444 1.00 93.12 244 SER A N 1
ATOM 1944 C CA . SER A 1 244 ? 14.883 5.054 -13.065 1.00 93.12 244 SER A CA 1
ATOM 1945 C C . SER A 1 244 ? 14.076 4.159 -12.134 1.00 93.12 244 SER A C 1
ATOM 1947 O O . SER A 1 244 ? 14.546 3.660 -11.102 1.00 93.12 244 SER A O 1
ATOM 1949 N N . GLU A 1 245 ? 12.838 3.940 -12.521 1.00 92.94 245 GLU A N 1
ATOM 1950 C CA . GLU A 1 245 ? 11.865 3.108 -11.854 1.00 92.94 245 GLU A CA 1
ATOM 1951 C C . GLU A 1 245 ? 12.226 1.608 -11.871 1.00 92.94 245 GLU A C 1
ATOM 1953 O O . GLU A 1 245 ? 11.891 0.882 -10.932 1.00 92.94 245 GLU A O 1
ATOM 1958 N N . ILE A 1 246 ? 13.031 1.152 -12.844 1.00 95.94 246 ILE A N 1
ATOM 1959 C CA . ILE A 1 246 ? 13.484 -0.250 -12.962 1.00 95.94 246 ILE A CA 1
ATOM 1960 C C . ILE A 1 246 ? 14.395 -0.707 -11.810 1.00 95.94 246 ILE A C 1
ATOM 1962 O O . ILE A 1 246 ? 14.691 -1.899 -11.661 1.00 95.94 246 ILE A O 1
ATOM 1966 N N . ARG A 1 247 ? 14.874 0.231 -10.980 1.00 95.00 247 ARG A N 1
ATOM 1967 C CA . ARG A 1 247 ? 15.699 -0.073 -9.802 1.00 95.00 247 ARG A CA 1
ATOM 1968 C C . ARG A 1 247 ? 15.013 -1.066 -8.880 1.00 95.00 247 ARG A C 1
ATOM 1970 O O . ARG A 1 247 ? 15.669 -1.992 -8.410 1.00 95.00 247 ARG A O 1
ATOM 1977 N N . LEU A 1 248 ? 13.713 -0.890 -8.652 1.00 96.62 248 LEU A N 1
ATOM 1978 C CA . LEU A 1 248 ? 12.949 -1.789 -7.798 1.00 96.62 248 LEU A CA 1
ATOM 1979 C C . LEU A 1 248 ? 12.904 -3.201 -8.395 1.00 96.62 248 LEU A C 1
ATOM 1981 O O . LEU A 1 248 ? 13.222 -4.161 -7.697 1.00 96.62 248 LEU A O 1
ATOM 1985 N N . THR A 1 249 ? 12.637 -3.332 -9.698 1.00 97.69 249 THR A N 1
ATOM 1986 C CA . THR A 1 249 ? 12.653 -4.630 -10.391 1.00 97.69 249 THR A CA 1
ATOM 1987 C C . THR A 1 249 ? 14.016 -5.316 -10.282 1.00 97.69 249 THR A C 1
ATOM 1989 O O . THR A 1 249 ? 14.089 -6.494 -9.934 1.00 97.69 249 THR A O 1
ATOM 1992 N N . ASN A 1 250 ? 15.118 -4.593 -10.512 1.00 97.44 250 ASN A N 1
ATOM 1993 C CA . ASN A 1 250 ? 16.468 -5.147 -10.342 1.00 97.44 250 ASN A CA 1
ATOM 1994 C C . ASN A 1 250 ? 16.719 -5.599 -8.898 1.00 97.44 250 ASN A C 1
ATOM 1996 O O . ASN A 1 250 ? 17.247 -6.684 -8.674 1.00 97.44 250 ASN A O 1
ATOM 2000 N N . TYR A 1 251 ? 16.333 -4.784 -7.916 1.00 95.94 251 TYR A N 1
ATOM 2001 C CA . TYR A 1 251 ? 16.506 -5.113 -6.506 1.00 95.94 251 TYR A CA 1
ATOM 2002 C C . TYR A 1 251 ? 15.757 -6.398 -6.125 1.00 95.94 251 TYR A C 1
ATOM 2004 O O . TYR A 1 251 ? 16.367 -7.325 -5.592 1.00 95.94 251 TYR A O 1
ATOM 2012 N N . VAL A 1 252 ? 14.466 -6.490 -6.466 1.00 96.19 252 VAL A N 1
ATOM 2013 C CA . VAL A 1 252 ? 13.615 -7.656 -6.171 1.00 96.19 252 VAL A CA 1
ATOM 2014 C C . VAL A 1 252 ? 14.142 -8.914 -6.860 1.00 96.19 252 VAL A C 1
ATOM 2016 O O . VAL A 1 252 ? 14.262 -9.966 -6.235 1.00 96.19 252 VAL A O 1
ATOM 2019 N N . THR A 1 253 ? 14.506 -8.826 -8.137 1.00 97.75 253 THR A N 1
ATOM 2020 C CA . THR A 1 253 ? 14.969 -9.990 -8.910 1.00 97.75 253 THR A CA 1
ATOM 2021 C C . THR A 1 253 ? 16.344 -10.501 -8.488 1.00 97.75 253 THR A C 1
ATOM 2023 O O . THR A 1 253 ? 16.595 -11.704 -8.559 1.00 97.75 253 THR A O 1
ATOM 2026 N N . ILE A 1 254 ? 17.227 -9.624 -8.004 1.00 97.56 254 ILE A N 1
ATOM 2027 C CA . ILE A 1 254 ? 18.498 -10.025 -7.389 1.00 97.56 254 ILE A CA 1
ATOM 2028 C C . ILE A 1 254 ? 18.241 -10.655 -6.016 1.00 97.56 254 ILE A C 1
ATOM 2030 O O . ILE A 1 254 ? 18.785 -11.718 -5.721 1.00 97.56 254 ILE A O 1
ATOM 2034 N N . ALA A 1 255 ? 17.395 -10.035 -5.186 1.00 95.31 255 ALA A N 1
ATOM 2035 C CA . ALA A 1 255 ? 17.066 -10.532 -3.848 1.00 95.31 255 ALA A CA 1
ATOM 2036 C C . ALA A 1 255 ? 16.381 -11.909 -3.880 1.00 95.31 255 ALA A C 1
ATOM 2038 O O . ALA A 1 255 ? 16.606 -12.735 -2.999 1.00 95.31 255 ALA A O 1
ATOM 2039 N N . THR A 1 256 ? 15.598 -12.180 -4.925 1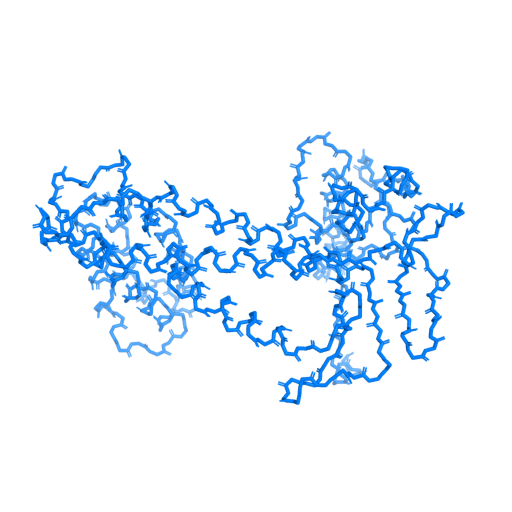.00 94.75 256 THR A N 1
ATOM 2040 C CA . THR A 1 256 ? 14.946 -13.476 -5.174 1.00 94.75 256 THR A CA 1
ATOM 2041 C C . THR A 1 256 ? 15.782 -14.432 -6.036 1.00 94.75 256 THR A C 1
ATOM 2043 O O . THR A 1 256 ? 15.285 -15.472 -6.463 1.00 94.75 256 THR A O 1
ATOM 2046 N N . ASN A 1 257 ? 17.062 -14.113 -6.271 1.00 96.62 257 ASN A N 1
ATOM 2047 C CA . ASN A 1 257 ? 18.030 -14.945 -6.996 1.00 96.62 257 ASN A CA 1
ATOM 2048 C C . ASN A 1 257 ? 17.600 -15.336 -8.427 1.00 96.62 257 ASN A C 1
ATOM 2050 O O . ASN A 1 257 ? 17.979 -16.390 -8.939 1.00 96.62 257 ASN A O 1
ATOM 2054 N N . GLN A 1 258 ? 16.810 -14.491 -9.088 1.00 97.56 258 GLN A N 1
ATOM 2055 C CA . GLN A 1 258 ? 16.437 -14.681 -10.490 1.00 97.56 258 GLN A CA 1
ATOM 2056 C C . GLN A 1 258 ? 17.483 -14.098 -11.439 1.00 97.56 258 GLN A C 1
ATOM 2058 O O . GLN A 1 258 ? 17.791 -14.697 -12.471 1.00 97.56 258 GLN A O 1
ATOM 2063 N N . LEU A 1 259 ? 18.011 -12.920 -11.097 1.00 97.88 259 LEU A N 1
ATOM 2064 C CA . LEU A 1 259 ? 18.967 -12.165 -11.904 1.00 97.88 259 LEU A CA 1
ATOM 2065 C C . LEU A 1 259 ? 20.300 -11.998 -11.150 1.00 97.88 259 LEU A C 1
ATOM 2067 O O . LEU A 1 259 ? 20.312 -11.872 -9.924 1.00 97.88 259 LEU A O 1
ATOM 2071 N N . PRO A 1 260 ? 21.449 -11.967 -11.853 1.00 97.56 260 PRO A N 1
ATOM 2072 C CA . PRO A 1 260 ? 22.745 -11.774 -11.212 1.00 97.56 260 PRO A CA 1
ATOM 2073 C C . PRO A 1 260 ? 22.927 -10.325 -10.739 1.00 97.56 260 PRO A C 1
ATOM 2075 O O . PRO A 1 260 ? 22.459 -9.388 -11.384 1.00 97.56 260 PRO A O 1
ATOM 2078 N N . GLN A 1 261 ? 23.747 -10.114 -9.701 1.00 97.44 261 GLN A N 1
ATOM 2079 C CA . GLN A 1 261 ? 24.109 -8.767 -9.219 1.00 97.44 261 GLN A CA 1
ATOM 2080 C C . GLN A 1 261 ? 24.675 -7.853 -10.317 1.00 97.44 261 GLN A C 1
ATOM 2082 O O . GLN A 1 261 ? 24.523 -6.636 -10.248 1.00 97.44 261 GLN A O 1
ATOM 2087 N N . LYS A 1 262 ? 25.290 -8.433 -11.361 1.00 96.50 262 LYS A N 1
ATOM 2088 C CA . LYS A 1 262 ? 25.753 -7.699 -12.549 1.00 96.50 262 LYS A CA 1
ATOM 2089 C C . LYS A 1 262 ? 24.657 -6.830 -13.176 1.00 96.50 262 LYS A C 1
ATOM 2091 O O . LYS A 1 262 ? 24.997 -5.780 -13.703 1.00 96.50 262 LYS A O 1
ATOM 2096 N N . SER A 1 263 ? 23.383 -7.217 -13.063 1.00 96.88 263 SER A N 1
ATOM 2097 C CA . SER A 1 263 ? 22.246 -6.440 -13.569 1.00 96.88 263 SER A CA 1
ATOM 2098 C C . SER A 1 263 ? 22.171 -5.040 -12.953 1.00 96.88 263 SER A C 1
ATOM 2100 O O . SER A 1 263 ? 22.032 -4.044 -13.655 1.00 96.88 263 SER A O 1
ATOM 2102 N N . TRP A 1 264 ? 22.409 -4.932 -11.643 1.00 96.75 264 TRP A N 1
ATOM 2103 C CA . TRP A 1 264 ? 22.444 -3.647 -10.940 1.00 96.75 264 TRP A CA 1
ATOM 2104 C C . TRP A 1 264 ? 23.624 -2.759 -11.357 1.00 96.75 264 TRP A C 1
ATOM 2106 O O . TRP A 1 264 ? 23.526 -1.531 -11.414 1.00 96.75 264 TRP A O 1
ATOM 2116 N N . PHE A 1 265 ? 24.778 -3.373 -11.622 1.00 96.38 265 PHE A N 1
ATOM 2117 C CA . PHE A 1 265 ? 25.987 -2.642 -12.001 1.00 96.38 265 PHE A CA 1
ATOM 2118 C C . PHE A 1 265 ? 26.009 -2.250 -13.478 1.00 96.38 265 PHE A C 1
ATOM 2120 O O . PHE A 1 265 ? 26.659 -1.260 -13.809 1.00 96.38 265 PHE A O 1
ATOM 2127 N N . ALA A 1 266 ? 25.272 -2.968 -14.329 1.00 97.06 266 ALA A N 1
ATOM 2128 C CA . ALA A 1 266 ? 25.089 -2.637 -15.737 1.00 97.06 266 ALA A CA 1
ATOM 2129 C C . ALA A 1 266 ? 24.284 -1.343 -15.946 1.00 97.06 266 ALA A C 1
ATOM 2131 O O . ALA A 1 266 ? 24.480 -0.671 -16.955 1.00 97.06 266 ALA A O 1
ATOM 2132 N N . LEU A 1 267 ? 23.440 -0.953 -14.981 1.00 96.69 267 LEU A N 1
ATOM 2133 C CA . LEU A 1 267 ? 22.728 0.324 -15.009 1.00 96.69 267 LEU A CA 1
ATOM 2134 C C . LEU A 1 267 ? 23.714 1.505 -15.007 1.00 96.69 267 LEU A C 1
ATOM 2136 O O . LEU A 1 267 ? 24.506 1.694 -14.076 1.00 96.69 267 LEU A O 1
ATOM 2140 N N . GLY A 1 268 ? 23.634 2.316 -16.053 1.00 95.19 268 GLY A N 1
ATOM 2141 C CA . GLY A 1 268 ? 24.422 3.508 -16.307 1.00 95.19 268 GLY A CA 1
ATOM 2142 C C . GLY A 1 268 ? 24.202 4.606 -15.272 1.00 95.19 268 GLY A C 1
ATOM 2143 O O . GLY A 1 268 ? 23.137 4.756 -14.671 1.00 95.19 268 GLY A O 1
ATOM 2144 N N . ARG A 1 269 ? 25.258 5.390 -15.048 1.00 93.75 269 ARG A N 1
ATOM 2145 C CA . ARG A 1 269 ? 25.299 6.500 -14.090 1.00 93.75 269 ARG A CA 1
ATOM 2146 C 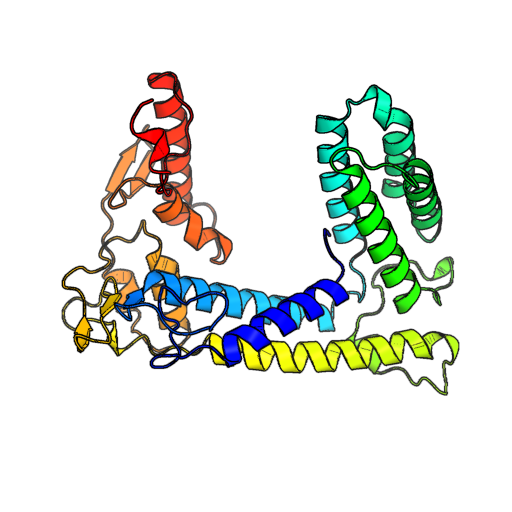C . ARG A 1 269 ? 25.766 7.746 -14.827 1.00 93.75 269 ARG A C 1
ATOM 2148 O O . ARG A 1 269 ? 26.961 8.023 -14.891 1.00 93.75 269 ARG A O 1
ATOM 2155 N N . LEU A 1 270 ? 24.821 8.465 -15.425 1.00 92.00 270 LEU A N 1
ATOM 2156 C CA . LEU A 1 270 ? 25.105 9.722 -16.110 1.00 92.00 270 LEU A CA 1
ATOM 2157 C C . LEU A 1 270 ? 25.253 10.838 -15.078 1.00 92.00 270 LEU A C 1
ATOM 2159 O O . LEU A 1 270 ? 24.272 11.459 -14.673 1.00 92.00 270 LEU A O 1
ATOM 2163 N N . PHE A 1 271 ? 26.486 11.047 -14.619 1.00 91.25 271 PHE A N 1
ATOM 2164 C CA . PHE A 1 271 ? 26.801 12.088 -13.650 1.00 91.25 271 PHE A CA 1
ATOM 2165 C C . PHE A 1 271 ? 26.670 13.482 -14.256 1.00 91.25 271 PHE A C 1
ATOM 2167 O O . PHE A 1 271 ? 27.154 13.758 -15.352 1.00 91.25 271 PHE A O 1
ATOM 2174 N N . THR A 1 272 ? 26.064 14.372 -13.483 1.00 88.69 272 THR A N 1
ATOM 2175 C CA . THR A 1 272 ? 26.019 15.805 -13.749 1.00 88.69 272 THR A CA 1
ATOM 2176 C C . THR A 1 272 ? 26.209 16.576 -12.444 1.00 88.69 272 THR A C 1
ATOM 2178 O O . THR A 1 272 ? 26.204 15.996 -11.355 1.00 88.69 272 THR A O 1
ATOM 2181 N N . VAL A 1 273 ? 26.390 17.887 -12.547 1.00 85.62 273 VAL A N 1
ATOM 2182 C CA . VAL A 1 273 ? 26.424 18.790 -11.398 1.00 85.62 273 VAL A CA 1
ATOM 2183 C C . VAL A 1 273 ? 25.273 19.771 -11.541 1.00 85.62 273 VAL A C 1
ATOM 2185 O O . VAL A 1 273 ? 25.210 20.516 -12.516 1.00 85.62 273 VAL A O 1
ATOM 2188 N N . ILE A 1 274 ? 24.382 19.783 -10.555 1.00 81.62 274 ILE A N 1
ATOM 2189 C CA . ILE A 1 274 ? 23.271 20.729 -10.462 1.00 81.62 274 ILE A CA 1
ATOM 2190 C C . ILE A 1 274 ? 23.466 21.511 -9.167 1.00 81.62 274 ILE A C 1
ATOM 2192 O O . ILE A 1 274 ? 23.609 20.910 -8.107 1.00 81.62 274 ILE A O 1
ATOM 2196 N N . ASP A 1 275 ? 23.564 22.839 -9.253 1.00 79.62 275 ASP A N 1
ATOM 2197 C CA . ASP A 1 275 ? 23.769 23.723 -8.094 1.00 79.62 275 ASP A CA 1
ATOM 2198 C C . ASP A 1 275 ? 24.926 23.292 -7.171 1.00 79.62 275 ASP A C 1
ATOM 2200 O O . ASP A 1 275 ? 24.838 23.316 -5.944 1.00 79.62 275 ASP A O 1
ATOM 2204 N N . LYS A 1 276 ? 26.054 22.899 -7.785 1.00 83.25 276 LYS A N 1
ATOM 2205 C CA . LYS A 1 276 ? 27.272 22.387 -7.120 1.00 83.25 276 LYS A CA 1
ATOM 2206 C C . LYS A 1 276 ? 27.084 21.061 -6.368 1.00 83.25 276 LYS A C 1
ATOM 2208 O O . LYS A 1 276 ? 28.005 20.637 -5.674 1.00 83.25 276 LYS A O 1
ATOM 2213 N N . GLN A 1 277 ? 25.946 20.391 -6.533 1.00 82.88 277 GLN A N 1
ATOM 2214 C CA . GLN A 1 277 ? 25.694 19.053 -6.013 1.00 82.88 277 GLN A CA 1
ATOM 2215 C C . GLN A 1 277 ? 25.839 18.009 -7.128 1.00 82.88 277 GLN A C 1
ATOM 2217 O O . GLN A 1 277 ? 25.323 18.214 -8.233 1.00 82.88 277 GLN A O 1
ATOM 2222 N N . PRO A 1 278 ? 26.533 16.886 -6.879 1.00 85.06 278 PRO A N 1
ATOM 2223 C CA . PRO A 1 278 ? 26.561 15.779 -7.822 1.00 85.06 278 PRO A CA 1
ATOM 2224 C C . PRO A 1 278 ? 25.162 15.162 -7.937 1.00 85.06 278 PRO A C 1
ATOM 2226 O O . PRO A 1 278 ? 24.521 14.858 -6.932 1.00 85.06 278 PRO A O 1
ATOM 2229 N N . SER A 1 279 ? 24.705 14.949 -9.168 1.00 87.00 279 SER A N 1
ATOM 2230 C CA . SER A 1 279 ? 23.417 14.328 -9.480 1.00 87.00 279 SER A CA 1
ATOM 2231 C C . SER A 1 279 ? 23.568 13.278 -10.581 1.00 87.00 279 SER A C 1
ATOM 2233 O O . SER A 1 279 ? 24.599 13.211 -11.255 1.00 87.00 279 SER A O 1
ATOM 2235 N N . LEU A 1 280 ? 22.538 12.452 -10.765 1.00 91.31 280 LEU A N 1
ATOM 2236 C CA . LEU A 1 280 ? 22.429 11.520 -11.885 1.00 91.31 280 LEU A CA 1
ATOM 2237 C C . LEU A 1 280 ? 21.237 11.910 -12.755 1.00 91.31 280 LEU A C 1
ATOM 2239 O O . LEU A 1 280 ? 20.171 12.212 -12.227 1.00 91.31 280 LEU A O 1
ATOM 2243 N N . MET A 1 281 ? 21.422 11.876 -14.072 1.00 89.88 281 MET A N 1
ATOM 2244 C CA . MET A 1 281 ? 20.356 12.139 -15.040 1.00 89.88 281 MET A CA 1
ATOM 2245 C C . MET A 1 281 ? 19.617 10.851 -15.398 1.00 89.88 281 MET A C 1
ATOM 2247 O O . MET A 1 281 ? 20.254 9.877 -15.799 1.00 89.88 281 MET A O 1
ATOM 2251 N N . SER A 1 282 ? 18.295 10.870 -15.257 1.00 92.00 282 SER A N 1
ATOM 2252 C CA . SER A 1 282 ? 17.353 9.901 -15.829 1.00 92.00 282 SER A CA 1
ATOM 2253 C C . SER A 1 282 ? 17.095 10.171 -17.316 1.00 92.00 282 SER A C 1
ATOM 2255 O O . SER A 1 282 ? 17.663 11.107 -17.882 1.00 92.00 282 SER A O 1
ATOM 2257 N N . TRP A 1 283 ? 16.262 9.349 -17.965 1.00 87.94 283 TRP A N 1
ATOM 2258 C CA . TRP A 1 283 ? 15.938 9.512 -19.386 1.00 87.94 283 TRP A CA 1
ATOM 2259 C C . TRP A 1 283 ? 15.223 10.828 -19.675 1.00 87.94 283 TRP A C 1
ATOM 2261 O O . TRP A 1 283 ? 15.627 11.555 -20.581 1.00 87.94 283 TRP A O 1
ATOM 2271 N N . SER A 1 284 ? 14.174 11.130 -18.909 1.00 88.81 284 SER A N 1
ATOM 2272 C CA . SER A 1 284 ? 13.310 12.288 -19.161 1.00 88.81 284 SER A CA 1
ATOM 2273 C C . SER A 1 284 ? 13.433 13.394 -18.109 1.00 88.81 284 SER A C 1
ATOM 2275 O O . SER A 1 284 ? 13.042 14.533 -18.356 1.00 88.81 284 SER A O 1
ATOM 2277 N N . GLY A 1 285 ? 13.982 13.087 -16.931 1.00 88.88 285 GLY A N 1
ATOM 2278 C CA . GLY A 1 285 ? 13.940 13.982 -15.771 1.00 88.88 285 GLY A CA 1
ATOM 2279 C C . GLY A 1 285 ? 12.601 13.955 -15.022 1.00 88.88 285 GLY A C 1
ATOM 2280 O O . GLY A 1 285 ? 12.385 14.791 -14.141 1.00 88.88 285 GLY A O 1
ATOM 2281 N N . SER A 1 286 ? 11.715 13.017 -15.365 1.00 92.25 286 SER A N 1
ATOM 2282 C CA . SER A 1 286 ? 10.382 12.853 -14.787 1.00 92.25 286 SER A CA 1
ATOM 2283 C C . SER A 1 286 ? 10.458 12.380 -13.334 1.00 92.25 286 SER A C 1
ATOM 2285 O O . SER A 1 286 ? 11.228 11.481 -13.000 1.00 92.25 286 SER A O 1
ATOM 2287 N N . MET A 1 287 ? 9.671 12.978 -12.430 1.00 92.94 287 MET A N 1
ATOM 2288 C CA . MET A 1 287 ? 9.818 12.714 -10.989 1.00 92.94 287 MET A CA 1
ATOM 2289 C C . MET A 1 287 ? 9.595 11.258 -10.585 1.00 92.94 287 MET A C 1
ATOM 2291 O O . MET A 1 287 ? 10.264 10.789 -9.658 1.00 92.94 287 MET A O 1
ATOM 2295 N N . PHE A 1 288 ? 8.701 10.525 -11.257 1.00 92.69 288 PHE A N 1
ATOM 2296 C CA . PHE A 1 288 ? 8.438 9.132 -10.886 1.00 92.69 288 PHE A CA 1
ATOM 2297 C C . PHE A 1 288 ? 9.677 8.234 -11.065 1.00 92.69 288 PHE A C 1
ATOM 2299 O O . PHE A 1 288 ? 9.910 7.371 -10.218 1.00 92.69 288 PHE A O 1
ATOM 2306 N N . GLU A 1 289 ? 10.523 8.494 -12.072 1.00 93.44 289 GLU A N 1
ATOM 2307 C CA . GLU A 1 289 ? 11.770 7.752 -12.331 1.00 93.44 289 GLU A CA 1
ATOM 2308 C C . GLU A 1 289 ? 12.688 7.778 -11.087 1.00 93.44 289 GLU A C 1
ATOM 2310 O O . GLU A 1 289 ? 13.329 6.785 -10.718 1.00 93.44 289 GLU A O 1
ATOM 2315 N N . TYR A 1 290 ? 12.713 8.915 -10.380 1.00 92.31 290 TYR A N 1
ATOM 2316 C CA . TYR A 1 290 ? 13.519 9.120 -9.175 1.00 92.31 290 TYR A CA 1
ATOM 2317 C C . TYR A 1 290 ? 12.832 8.608 -7.909 1.00 92.31 290 TYR A C 1
ATOM 2319 O O . TYR A 1 290 ? 13.477 7.931 -7.102 1.00 92.31 290 TYR A O 1
ATOM 2327 N N . LEU A 1 291 ? 11.555 8.946 -7.721 1.00 93.38 291 LEU A N 1
ATOM 2328 C CA . LEU A 1 291 ? 10.884 8.839 -6.425 1.00 93.38 291 LEU A CA 1
ATOM 2329 C C . LEU A 1 291 ? 10.102 7.538 -6.243 1.00 93.38 291 LEU A C 1
ATOM 2331 O O . LEU A 1 291 ? 10.036 7.035 -5.124 1.00 93.38 291 LEU A O 1
ATOM 2335 N N . MET A 1 292 ? 9.550 6.956 -7.312 1.00 93.56 292 MET A N 1
ATOM 2336 C CA . MET A 1 292 ? 8.669 5.788 -7.199 1.00 93.56 292 MET A CA 1
ATOM 2337 C C . MET A 1 292 ? 9.342 4.585 -6.513 1.00 93.56 292 MET A C 1
ATOM 2339 O O . MET A 1 292 ? 8.722 4.000 -5.625 1.00 93.56 292 MET A O 1
ATOM 2343 N N . PRO A 1 293 ? 10.615 4.234 -6.797 1.00 93.00 293 PRO A N 1
ATOM 2344 C CA . PRO A 1 293 ? 11.269 3.138 -6.082 1.00 93.00 293 PRO A CA 1
ATOM 2345 C C . PRO A 1 293 ? 11.399 3.373 -4.568 1.00 93.00 293 PRO A C 1
ATOM 2347 O O . PRO A 1 293 ? 11.400 2.413 -3.803 1.00 93.00 293 PRO A O 1
ATOM 2350 N N . GLN A 1 294 ? 11.479 4.630 -4.110 1.00 91.94 294 GLN A N 1
ATOM 2351 C CA . GLN A 1 294 ? 11.637 4.957 -2.685 1.00 91.94 294 GLN A CA 1
ATOM 2352 C C . GLN A 1 294 ? 10.374 4.716 -1.850 1.00 91.94 294 GLN A C 1
ATOM 2354 O O . GLN A 1 294 ? 10.446 4.786 -0.627 1.00 91.94 294 GLN A O 1
ATOM 2359 N N . LEU A 1 295 ? 9.235 4.407 -2.479 1.00 93.06 295 LEU A N 1
ATOM 2360 C CA . LEU A 1 295 ? 8.013 4.042 -1.761 1.00 93.06 295 LEU A CA 1
ATOM 2361 C C . LEU A 1 295 ? 8.184 2.749 -0.951 1.00 93.06 295 LEU A C 1
ATOM 2363 O O . LEU A 1 295 ? 7.603 2.617 0.123 1.00 93.06 295 LEU A O 1
ATOM 2367 N N . VAL A 1 296 ? 8.990 1.809 -1.456 1.00 94.25 296 VAL A N 1
ATOM 2368 C CA . VAL A 1 296 ? 9.189 0.484 -0.839 1.00 94.25 296 VAL A CA 1
ATOM 2369 C C . VAL A 1 296 ? 10.657 0.066 -0.720 1.00 94.25 296 VAL A C 1
ATOM 2371 O O . VAL A 1 296 ? 10.965 -0.886 -0.006 1.00 94.25 296 VAL A O 1
ATOM 2374 N N . MET A 1 297 ? 11.588 0.766 -1.377 1.00 92.19 297 MET A N 1
ATOM 2375 C CA . MET A 1 297 ? 13.023 0.533 -1.198 1.00 92.19 297 MET A CA 1
ATOM 2376 C C . MET A 1 297 ? 13.586 1.349 -0.028 1.00 92.19 297 MET A C 1
ATOM 2378 O O . MET A 1 297 ? 13.218 2.513 0.142 1.00 92.19 297 MET A O 1
ATOM 2382 N N . PRO A 1 298 ? 14.554 0.806 0.733 1.00 86.44 298 PRO A N 1
ATOM 2383 C CA . PRO A 1 298 ? 15.227 1.571 1.773 1.00 86.44 298 PRO A CA 1
ATOM 2384 C C . PRO A 1 298 ? 16.010 2.750 1.177 1.00 86.44 298 PRO A C 1
ATOM 2386 O O . PRO A 1 298 ? 16.797 2.596 0.239 1.00 86.44 298 PRO A O 1
ATOM 2389 N N . ALA A 1 299 ? 15.827 3.929 1.769 1.00 88.25 299 ALA A N 1
ATOM 2390 C CA . ALA A 1 299 ? 16.596 5.129 1.470 1.00 88.25 299 ALA A CA 1
ATOM 2391 C C . ALA A 1 299 ? 17.654 5.346 2.560 1.00 88.25 299 ALA A C 1
ATOM 2393 O O . ALA A 1 299 ? 17.331 5.656 3.705 1.00 88.25 299 ALA A O 1
ATOM 2394 N N . TYR A 1 300 ? 18.928 5.191 2.203 1.00 90.19 300 TYR A N 1
ATOM 2395 C CA . TYR A 1 300 ? 20.038 5.398 3.132 1.00 90.19 300 TYR A CA 1
ATOM 2396 C C . TYR A 1 300 ? 20.553 6.840 3.027 1.00 90.19 300 TYR A C 1
ATOM 2398 O O . TYR A 1 300 ? 20.950 7.249 1.925 1.00 90.19 300 TYR A O 1
ATOM 2406 N N . PRO A 1 301 ? 20.555 7.616 4.131 1.00 88.94 301 PRO A N 1
ATOM 2407 C CA . PRO A 1 301 ? 21.131 8.957 4.157 1.00 88.94 301 PRO A CA 1
ATOM 2408 C C . PRO A 1 301 ? 22.565 8.978 3.619 1.00 88.94 301 PRO A C 1
ATOM 2410 O O . PRO A 1 301 ? 23.275 7.977 3.681 1.00 88.94 301 PRO A O 1
ATOM 2413 N N . ASP A 1 302 ? 22.965 10.117 3.058 1.00 88.56 302 ASP A N 1
ATOM 2414 C CA . ASP A 1 302 ? 24.325 10.366 2.557 1.00 88.56 302 ASP A CA 1
ATOM 2415 C C . ASP A 1 302 ? 24.800 9.414 1.440 1.00 88.56 302 ASP A C 1
ATOM 2417 O O . ASP A 1 302 ? 25.991 9.308 1.148 1.00 88.56 302 ASP A O 1
ATOM 2421 N N . THR A 1 303 ? 23.866 8.746 0.754 1.00 90.50 303 THR A N 1
ATOM 2422 C CA . THR A 1 303 ? 24.156 7.948 -0.444 1.00 90.50 303 THR A CA 1
ATOM 2423 C C . THR A 1 303 ? 23.875 8.715 -1.731 1.00 90.50 303 THR A C 1
ATOM 2425 O O . THR A 1 303 ? 22.979 9.558 -1.793 1.00 90.50 303 THR A O 1
ATOM 2428 N N . LEU A 1 304 ? 24.585 8.353 -2.808 1.00 88.81 304 LEU A N 1
ATOM 2429 C CA . LEU A 1 304 ? 24.375 8.926 -4.143 1.00 88.81 304 LEU A CA 1
ATOM 2430 C C . LEU A 1 304 ? 22.912 8.825 -4.606 1.00 88.81 304 LEU A C 1
ATOM 2432 O O . LEU A 1 304 ? 22.414 9.747 -5.237 1.00 88.81 304 LEU A O 1
ATOM 2436 N N . LEU A 1 305 ? 22.213 7.731 -4.284 1.00 89.44 305 LEU A N 1
ATOM 2437 C CA . LEU A 1 305 ? 20.814 7.532 -4.679 1.00 89.44 305 LEU A CA 1
ATOM 2438 C C . LEU A 1 305 ? 19.864 8.512 -3.987 1.00 89.44 305 LEU A C 1
ATOM 2440 O O . LEU A 1 305 ? 18.967 9.051 -4.634 1.00 89.44 305 LEU A O 1
ATOM 2444 N N . VAL A 1 306 ? 20.056 8.751 -2.688 1.00 91.50 306 VAL A N 1
ATOM 2445 C CA . VAL A 1 306 ? 19.256 9.732 -1.944 1.00 91.50 306 VAL A CA 1
ATOM 2446 C C . VAL A 1 306 ? 19.618 11.149 -2.376 1.00 91.50 306 VAL A C 1
ATOM 2448 O O . VAL A 1 306 ? 18.716 11.953 -2.604 1.00 91.50 306 VAL A O 1
ATOM 2451 N N . GLN A 1 307 ? 20.910 11.438 -2.560 1.00 90.25 307 GLN A N 1
ATOM 2452 C CA . GLN A 1 307 ? 21.378 12.735 -3.047 1.00 90.25 307 GLN A CA 1
ATOM 2453 C C . GLN A 1 307 ? 20.780 13.068 -4.417 1.00 90.25 307 GLN A C 1
ATOM 2455 O O . GLN A 1 307 ? 20.222 14.141 -4.597 1.00 90.25 307 GLN A O 1
ATOM 2460 N N . MET A 1 308 ? 20.823 12.121 -5.352 1.00 89.81 308 MET A N 1
ATOM 2461 C CA . MET A 1 308 ? 20.226 12.238 -6.679 1.00 89.81 308 MET A CA 1
ATOM 2462 C C . MET A 1 308 ? 18.733 12.580 -6.618 1.00 89.81 308 MET A C 1
ATOM 2464 O O . MET A 1 308 ? 18.292 13.484 -7.318 1.00 89.81 308 MET A O 1
ATOM 2468 N N . CYS A 1 309 ? 17.954 11.893 -5.774 1.00 92.12 309 CYS A N 1
ATOM 2469 C CA . CYS A 1 309 ? 16.519 12.172 -5.649 1.00 92.12 309 CYS A CA 1
ATOM 2470 C C . CYS A 1 309 ? 16.268 13.574 -5.082 1.00 92.12 309 CYS A C 1
ATOM 2472 O O . CYS A 1 309 ? 15.458 14.314 -5.631 1.00 92.12 309 CYS A O 1
ATOM 2474 N N . LYS A 1 310 ? 17.006 13.968 -4.035 1.00 92.31 310 LYS A N 1
ATOM 2475 C CA . LYS A 1 310 ? 16.922 15.318 -3.457 1.00 92.31 310 LYS A CA 1
ATOM 2476 C C . LYS A 1 310 ? 17.270 16.389 -4.486 1.00 92.31 310 LYS A C 1
ATOM 2478 O O . LYS A 1 310 ? 16.480 17.295 -4.709 1.00 92.31 310 LYS A O 1
ATOM 2483 N N . THR A 1 311 ? 18.399 16.243 -5.177 1.00 91.75 311 THR A N 1
ATOM 2484 C CA . THR A 1 311 ? 18.846 17.212 -6.183 1.00 91.75 311 THR A CA 1
ATOM 2485 C C . THR A 1 311 ? 17.891 17.295 -7.377 1.00 91.75 311 THR A C 1
ATOM 2487 O O . THR A 1 311 ? 17.689 18.386 -7.903 1.00 91.75 311 THR A O 1
ATOM 2490 N N . ALA A 1 312 ? 17.257 16.191 -7.786 1.00 90.75 312 ALA A N 1
ATOM 2491 C CA . ALA A 1 312 ? 16.225 16.220 -8.822 1.00 90.75 312 ALA A CA 1
ATOM 2492 C C . ALA A 1 312 ? 14.992 17.035 -8.380 1.00 90.75 312 ALA A C 1
ATOM 2494 O O . ALA A 1 312 ? 14.531 17.896 -9.131 1.00 90.75 312 ALA A O 1
ATOM 2495 N N . VAL A 1 313 ? 14.505 16.824 -7.150 1.00 93.69 313 VAL A N 1
ATOM 2496 C CA . VAL A 1 313 ? 13.385 17.594 -6.576 1.00 93.69 313 VAL A CA 1
ATOM 2497 C C . VAL A 1 313 ? 13.750 19.072 -6.427 1.00 93.69 313 VAL A C 1
ATOM 2499 O O . VAL A 1 313 ? 13.022 19.935 -6.918 1.00 93.69 313 VAL A O 1
ATOM 2502 N N . ASP A 1 314 ? 14.896 19.374 -5.815 1.00 94.06 314 ASP A N 1
ATOM 2503 C CA . ASP A 1 314 ? 15.367 20.746 -5.603 1.00 94.06 314 ASP A CA 1
ATOM 2504 C C . ASP A 1 314 ? 15.505 21.493 -6.934 1.00 94.06 314 ASP A C 1
ATOM 2506 O O . ASP A 1 314 ? 15.077 22.645 -7.053 1.00 94.06 314 ASP A O 1
ATOM 2510 N N . ARG A 1 315 ? 16.030 20.821 -7.970 1.00 92.50 315 ARG A N 1
ATOM 2511 C CA . ARG A 1 315 ? 16.156 21.418 -9.298 1.00 92.50 315 ARG A CA 1
ATOM 2512 C C . ARG A 1 315 ? 14.806 21.706 -9.931 1.00 92.50 315 ARG A C 1
ATOM 2514 O O . ARG A 1 315 ? 14.652 22.779 -10.508 1.00 92.50 315 ARG A O 1
ATOM 2521 N N . GLN A 1 316 ? 13.839 20.794 -9.836 1.00 93.19 316 GLN A N 1
ATOM 2522 C CA . GLN A 1 316 ? 12.498 21.055 -10.359 1.00 93.19 316 GLN A CA 1
ATOM 2523 C C . GLN A 1 316 ? 11.809 22.208 -9.614 1.00 93.19 316 GLN A C 1
ATOM 2525 O O . GLN A 1 316 ? 11.175 23.044 -10.255 1.00 93.19 316 GLN A O 1
ATOM 2530 N N . ILE A 1 317 ? 11.978 22.310 -8.290 1.00 95.50 317 ILE A N 1
ATOM 2531 C CA . ILE A 1 317 ? 11.477 23.445 -7.497 1.00 95.50 317 ILE A CA 1
ATOM 2532 C C . ILE A 1 317 ? 12.119 24.758 -7.964 1.00 95.50 317 ILE A C 1
ATOM 2534 O O . ILE A 1 317 ? 11.417 25.753 -8.155 1.00 95.50 317 ILE A O 1
ATOM 2538 N N . ALA A 1 318 ? 13.444 24.781 -8.140 1.00 94.50 318 ALA A N 1
ATOM 2539 C CA . ALA A 1 318 ? 14.168 25.958 -8.617 1.00 94.50 318 ALA A CA 1
ATOM 2540 C C . ALA A 1 318 ? 13.723 26.356 -10.031 1.00 94.50 318 ALA A C 1
ATOM 2542 O O . ALA A 1 318 ? 13.385 27.513 -10.267 1.00 94.50 318 ALA A O 1
ATOM 2543 N N . TRP A 1 319 ? 13.627 25.386 -10.941 1.00 93.88 319 TRP A N 1
ATOM 2544 C CA . TRP A 1 319 ? 13.183 25.605 -12.314 1.00 93.88 319 TRP A CA 1
ATOM 2545 C C . TRP A 1 319 ? 11.742 26.131 -12.385 1.00 93.88 319 TRP A C 1
ATOM 2547 O O . TRP A 1 319 ? 11.474 27.066 -13.139 1.00 93.88 319 TRP A O 1
ATOM 2557 N N . GLY A 1 320 ? 10.825 25.602 -11.568 1.00 95.50 320 GLY A N 1
ATOM 2558 C CA . GLY A 1 320 ? 9.449 26.105 -11.484 1.00 95.50 320 GLY A CA 1
ATOM 2559 C C . GLY A 1 320 ? 9.397 27.571 -11.045 1.00 95.50 320 GLY A C 1
ATOM 2560 O O . GLY A 1 320 ? 8.691 28.380 -11.644 1.00 95.50 320 GLY A O 1
ATOM 2561 N N . LYS A 1 321 ? 10.232 27.959 -10.070 1.00 96.31 321 LYS A N 1
ATOM 2562 C CA . LYS A 1 321 ? 10.377 29.365 -9.650 1.00 96.31 321 LYS A CA 1
ATOM 2563 C C . LYS A 1 321 ? 10.972 30.248 -10.751 1.00 96.31 321 LYS A C 1
ATOM 2565 O O . LYS A 1 321 ? 10.454 31.336 -10.978 1.00 96.31 321 LYS A O 1
ATOM 2570 N N . GLU A 1 322 ? 12.026 29.790 -11.431 1.00 96.56 322 GLU A N 1
ATOM 2571 C CA . GLU A 1 322 ? 12.679 30.505 -12.545 1.00 96.56 322 GLU A CA 1
ATOM 2572 C C . GLU A 1 322 ? 11.702 30.807 -13.690 1.00 96.56 322 GLU A C 1
ATOM 2574 O O . GLU A 1 322 ? 11.784 31.867 -14.307 1.00 96.56 322 GLU A O 1
ATOM 2579 N N . ASN A 1 323 ? 10.768 29.890 -13.951 1.00 96.31 323 ASN A N 1
ATOM 2580 C CA . ASN A 1 323 ? 9.833 29.970 -15.073 1.00 96.31 323 ASN A CA 1
ATOM 2581 C C . ASN A 1 323 ? 8.416 30.395 -14.661 1.00 96.31 323 ASN A C 1
ATOM 2583 O O . ASN A 1 323 ? 7.532 30.460 -15.510 1.00 96.31 323 ASN A O 1
ATOM 2587 N N . ASN A 1 324 ? 8.194 30.705 -13.379 1.00 95.75 324 ASN A N 1
ATOM 2588 C CA . ASN A 1 324 ? 6.887 31.062 -12.823 1.00 95.75 324 ASN A CA 1
ATOM 2589 C C . ASN A 1 324 ? 5.784 30.024 -13.132 1.00 95.75 324 ASN A C 1
ATOM 2591 O O . ASN A 1 324 ? 4.662 30.373 -13.500 1.00 95.75 324 ASN A O 1
ATOM 2595 N N . VAL A 1 325 ? 6.112 28.739 -12.979 1.00 95.31 325 VAL A N 1
ATOM 2596 C CA . VAL A 1 325 ? 5.199 27.598 -13.158 1.00 95.31 325 VAL A CA 1
ATOM 2597 C C . VAL A 1 325 ? 5.274 26.643 -11.958 1.00 95.31 325 VAL A C 1
ATOM 2599 O O . VAL A 1 325 ? 6.276 26.640 -11.234 1.00 95.31 325 VAL A O 1
ATOM 2602 N N . PRO A 1 326 ? 4.240 25.815 -11.709 1.00 93.06 326 PRO A N 1
ATOM 2603 C CA . PRO A 1 326 ? 4.322 24.752 -10.711 1.00 93.06 326 PRO A CA 1
ATOM 2604 C C . PRO A 1 326 ? 5.481 23.780 -10.986 1.00 93.06 326 PRO A C 1
ATOM 2606 O O . PRO A 1 326 ? 5.872 23.560 -12.130 1.00 93.06 326 PRO A O 1
ATOM 2609 N N . TRP A 1 327 ? 6.017 23.183 -9.922 1.00 93.94 327 TRP A N 1
ATOM 2610 C CA . TRP A 1 327 ? 7.021 22.117 -9.994 1.00 93.94 327 TRP A CA 1
ATOM 2611 C C . TRP A 1 327 ? 6.363 20.742 -9.794 1.00 93.94 327 TRP A C 1
ATOM 2613 O O . TRP A 1 327 ? 5.180 20.662 -9.466 1.00 93.94 327 TRP A O 1
ATOM 2623 N N . GLY A 1 328 ? 7.136 19.664 -9.960 1.00 91.19 328 GLY A N 1
ATOM 2624 C CA . GLY A 1 328 ? 6.632 18.289 -9.857 1.00 91.19 328 GLY A CA 1
ATOM 2625 C C . GLY A 1 328 ? 6.276 17.701 -11.221 1.00 91.19 328 GLY A C 1
ATOM 2626 O O . GLY A 1 328 ? 5.271 17.013 -11.367 1.00 91.19 328 GLY A O 1
ATOM 2627 N N . ILE A 1 329 ? 7.095 18.001 -12.229 1.00 91.44 329 ILE A N 1
ATOM 2628 C CA . ILE A 1 329 ? 6.935 17.525 -13.599 1.00 91.44 329 ILE A CA 1
ATOM 2629 C C . ILE A 1 329 ? 7.180 16.018 -13.611 1.00 91.44 329 ILE A C 1
ATOM 2631 O O . ILE A 1 329 ? 8.271 15.535 -13.286 1.00 91.44 329 ILE A O 1
ATOM 2635 N N . SER A 1 330 ? 6.142 15.285 -13.988 1.00 92.50 330 SER A N 1
ATOM 2636 C CA . SER A 1 330 ? 6.145 13.837 -14.127 1.00 92.50 330 SER A CA 1
ATOM 2637 C C . SER A 1 330 ? 5.221 13.432 -15.271 1.00 92.50 330 SER A C 1
ATOM 2639 O O . SER A 1 330 ? 4.338 14.197 -15.664 1.00 92.50 330 SER A O 1
ATOM 2641 N N . GLU A 1 331 ? 5.400 12.218 -15.784 1.00 87.88 331 GLU A N 1
ATOM 2642 C CA . GLU A 1 331 ? 4.455 11.633 -16.732 1.00 87.88 331 GLU A CA 1
ATOM 2643 C C . GLU A 1 331 ? 3.070 11.513 -16.093 1.00 87.88 331 GLU A C 1
ATOM 2645 O O . GLU A 1 331 ? 2.913 11.050 -14.962 1.00 87.88 331 GLU A O 1
ATOM 2650 N N . SER A 1 332 ? 2.064 11.971 -16.829 1.00 84.31 332 SER A N 1
ATOM 2651 C CA . SER A 1 332 ? 0.656 11.863 -16.474 1.00 84.31 332 SER A CA 1
ATOM 2652 C C . SER A 1 332 ? -0.159 11.707 -17.752 1.00 84.31 332 SER A C 1
ATOM 2654 O O . SER A 1 332 ? 0.239 12.176 -18.821 1.00 84.31 332 SER A O 1
ATOM 2656 N N . ALA A 1 333 ? -1.291 11.010 -17.660 1.00 74.69 333 ALA A N 1
ATOM 2657 C CA . ALA A 1 333 ? -2.231 10.967 -18.768 1.00 74.69 333 ALA A CA 1
ATOM 2658 C C . ALA A 1 333 ? -2.833 12.366 -18.961 1.00 74.69 333 ALA A C 1
ATOM 2660 O O . ALA A 1 333 ? -3.262 12.992 -17.994 1.00 74.69 333 ALA A O 1
ATOM 2661 N N . TYR A 1 334 ? -2.895 12.832 -20.205 1.00 58.84 334 TYR A N 1
ATOM 2662 C CA . TYR A 1 334 ? -3.660 14.021 -20.565 1.00 58.84 334 TYR A CA 1
ATOM 2663 C C . TYR A 1 334 ? -5.041 13.588 -21.061 1.00 58.84 334 TYR A C 1
ATOM 2665 O O . TYR A 1 334 ? -5.170 12.593 -21.784 1.00 58.84 334 TYR A O 1
ATOM 2673 N N . ALA A 1 335 ? -6.091 14.310 -20.674 1.00 51.62 335 ALA A N 1
ATOM 2674 C CA . ALA A 1 335 ? -7.397 14.104 -21.280 1.00 51.62 335 ALA A CA 1
ATOM 2675 C C . ALA A 1 335 ? -7.399 14.785 -22.656 1.00 51.62 335 ALA A C 1
ATOM 2677 O O . ALA A 1 335 ? -6.871 15.881 -22.816 1.00 51.62 335 ALA A O 1
ATOM 2678 N N . ALA A 1 336 ? -8.037 14.189 -23.669 1.00 56.38 336 ALA A N 1
ATOM 2679 C CA . ALA A 1 336 ? -8.121 14.798 -25.006 1.00 56.38 336 ALA A CA 1
ATOM 2680 C C . ALA A 1 336 ? -8.780 16.201 -25.014 1.00 56.38 336 ALA A C 1
ATOM 2682 O O . ALA A 1 336 ? -8.618 16.952 -25.972 1.00 56.38 336 ALA A O 1
ATOM 2683 N N . PHE A 1 337 ? -9.501 16.574 -23.950 1.00 56.22 337 PHE A N 1
ATOM 2684 C CA . PHE A 1 337 ? -10.070 17.914 -23.763 1.00 56.22 337 PHE A CA 1
ATOM 2685 C C . PHE A 1 337 ? -9.022 19.009 -23.496 1.00 56.22 337 PHE A C 1
ATOM 2687 O O . PHE A 1 337 ? -9.326 20.182 -23.704 1.00 56.22 337 PHE A O 1
ATOM 2694 N N . ASP A 1 338 ? -7.798 18.642 -23.116 1.00 56.44 338 ASP A N 1
ATOM 2695 C CA . ASP A 1 338 ? -6.717 19.583 -22.798 1.00 56.44 338 ASP A CA 1
ATOM 2696 C C . ASP A 1 338 ? -5.933 20.041 -24.045 1.00 56.44 338 ASP A C 1
ATOM 2698 O O . ASP A 1 338 ? -5.041 20.874 -23.947 1.00 56.44 338 ASP A O 1
ATOM 2702 N N . LEU A 1 339 ? -6.282 19.546 -25.243 1.00 55.50 339 LEU A N 1
ATOM 2703 C CA . LEU A 1 339 ? -5.639 19.922 -26.516 1.00 55.50 339 LEU A CA 1
ATOM 2704 C C . LEU A 1 339 ? -5.910 21.371 -26.958 1.00 55.50 339 LEU A C 1
ATOM 2706 O O . LEU A 1 339 ? -5.213 21.874 -27.835 1.00 55.50 339 LEU A O 1
ATOM 2710 N N . ASN A 1 340 ? -6.931 22.020 -26.392 1.00 52.47 340 ASN A N 1
ATOM 2711 C CA . ASN A 1 340 ? -7.379 23.361 -26.786 1.00 52.47 340 ASN A CA 1
ATOM 2712 C C . ASN A 1 340 ? -7.152 24.434 -25.700 1.00 52.47 340 ASN A C 1
ATOM 2714 O O . ASN A 1 340 ? -7.759 25.502 -25.802 1.00 52.47 340 ASN A O 1
ATOM 2718 N N . GLN A 1 341 ? -6.354 24.154 -24.660 1.00 50.19 341 GLN A N 1
ATOM 2719 C CA . GLN A 1 341 ? -5.986 25.145 -23.635 1.00 50.19 341 GLN A CA 1
ATOM 2720 C C . GLN A 1 341 ? -4.643 25.813 -23.913 1.0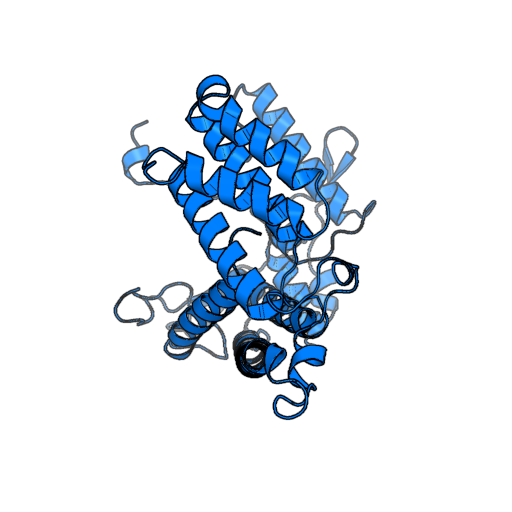0 50.19 341 GLN A C 1
ATOM 2722 O O . GLN A 1 341 ? -3.715 25.115 -24.379 1.00 50.19 341 GLN A O 1
#

Radius of gyration: 24.65 Å; chains: 1; bounding box: 53×52×66 Å

pLDDT: mean 93.23, std 7.66, range [50.19, 98.81]

Foldseek 3Di:
DLAALVVVLVVLVVVLVLVVPADADQLFHFPDADPPVNYGDPQRKGFLLVLLLLLLVLLVVLVVLVCLQFAASADVVVLLVNLVVLLVQQCVFPPCVVCVVLVVLSVQLVPDAFPSNLVSLVVSLVVLVPDPDGSSVSSNVSSVRNSVSCCQQPVLPDSVRRDPPHDGLNRLLPDDCVVPVSSVRNNVVSVVSVVSSVVSSVSSNSSSRGQQLVQADPVLRFGARIARPVVRDTDPHTQQAPLFSSVSSLVSCVVVVNGPPVSNVSHDFQWDADPNFIAGDDPPLALCGLCVSVVRDDDDPPDRSNSRNVSSQVVQVVVCVVVVHDGRHHDDDDDPVVPVD

Sequence (341 aa):
GYITQGEVLLRTSQTLDTLDKLEHYRGHLYNWYDTRTLEPLNPRYISSVDSGNFAGHLLTLSTGLHLWRVQPAVNLPQWLTGLEDTLYLAENKNGAAAMAKLRESWTQASAAQGEEIFVHLRAMRALIATSSEGYLPRLAEQLDAGLAEWSAFYGWLSPEAYHEPLPSLLWLAQQDALSSPQLSRAIGLARQRLDIIGELEQRLNDHAHMDFRFLYDTNTHLLTVGYNCDAHKMDSGKYDLLPSEIRLTNYVTIATNQLPQKSWFALGRLFTVIDKQPSLMSWSGSMFEYLMPQLVMPAYPDTLLVQMCKTAVDRQIAWGKENNVPWGISESAYAAFDLNQ

Secondary structure (DSSP, 8-state):
--S-HHHHHHHHHHHHHHHTTS-EETTEEPS-B-TTT-PBPSS-EEEHHHHHHHHHHHHHHHHHHHHTTTSBSS-HHHHHHHHHHHHHHHHHHH-HHHHHHHHHHHHHHHH--TTHHHHHHHHHHHHTTT--STTHHHHHHHHHHHHHHHHHHHTT--GGG--SSPPBHHHHHTS-TTT-GGGHHHHHHHHHHHHHHHHHHHHHHHHH---GGGGEETTTTEEBSEEETTTTEE-S-B--BSSSTHHHHHHHHHHTTSS-THHHHHSB--EEEETTEEEE--SS--HHHHHGGGGTS---TTSHHHHHHHHHHHHHHHHHHHHTS-------PPPGGGGG-